Protein AF-A0A421K9C6-F1 (afdb_monomer)

Mean predicted aligned error: 11.48 Å

Solvent-accessible surface area (backbone atoms only — not comparable to full-atom values): 10310 Å² total; per-residue (Å²): 116,68,44,80,76,50,74,50,66,80,53,99,54,27,38,41,38,34,26,34,38,79,77,34,55,48,28,35,37,40,41,36,38,39,44,34,32,74,85,45,18,59,64,49,40,56,54,52,51,55,44,39,74,73,54,40,33,38,39,38,38,35,27,63,52,36,82,48,70,34,74,49,20,52,52,28,54,55,49,51,44,52,60,24,49,79,65,80,26,48,56,34,44,15,29,64,42,66,75,58,47,53,51,34,46,75,72,64,43,59,77,71,57,46,77,40,75,40,68,68,58,47,50,49,58,43,56,75,68,64,53,56,58,67,99,83,66,90,68,94,80,66,66,48,72,45,59,39,89,86,72,62,48,80,45,79,32,89,62,64,43,79,43,65,41,92,82,84,61,50,50,34,38,29,44,94,88,66,54,79,41,77,58,134

Nearest PDB structures (foldseek):
  1til-assembly1_B  TM=9.230E-01  e=2.621E-08  Geobacillus stearothermophilus
  1th8-assembly1_B  TM=9.213E-01  e=6.688E-08  Geobacillus stearothermophilus
  6m36-assembly1_H  TM=9.348E-01  e=7.578E-08  Bacillus subtilis subsp. subtilis str. 168
  1sbo-assembly1_A  TM=8.826E-01  e=2.191E-07  Thermotoga maritima
  4xs5-assembly4_D  TM=8.655E-01  e=4.675E-06  Dyadobacter fermentans DSM 18053

Secondary structure (DSSP, 8-state):
-EEEEEEEEEETTEEEEEEEETTSTTEEEEEEEEEE-TTTHHHHHHHHHHHHHTT--EEEEEEEEEEEE-HHHHHHHHHHHHHHHTTT-EEEEES--HHHHHHHHHTTGGGTSEEES-HHHHHHHHHHTT----TT---TTS-EEEE-TTT--EEEESSSEEEE-TTT--EEEE-TT--EEE--

pLDDT: mean 83.16, std 14.2, range [39.44, 97.81]

Structure (mmCIF, N/CA/C/O backbone):
data_AF-A0A421K9C6-F1
#
_entry.id   AF-A0A421K9C6-F1
#
loop_
_atom_site.group_PDB
_atom_site.id
_atom_site.type_symbol
_atom_site.label_atom_id
_atom_site.label_alt_id
_atom_site.label_comp_id
_atom_site.label_asym_id
_atom_site.label_entity_id
_atom_site.label_seq_id
_atom_site.pdbx_PDB_ins_code
_atom_site.Cartn_x
_atom_site.Cartn_y
_atom_site.Cartn_z
_atom_site.occupancy
_atom_site.B_iso_or_equiv
_atom_site.auth_seq_id
_atom_site.auth_comp_id
_atom_site.auth_asym_id
_atom_site.auth_atom_id
_atom_site.pdbx_PDB_model_num
ATOM 1 N N . ASP A 1 1 ? -1.601 -7.446 18.080 1.00 75.56 1 ASP A N 1
ATOM 2 C CA . ASP A 1 1 ? -2.238 -8.743 17.771 1.00 75.56 1 ASP A CA 1
ATOM 3 C C . ASP A 1 1 ? -2.624 -8.812 16.305 1.00 75.56 1 ASP A C 1
ATOM 5 O O . ASP A 1 1 ? -3.569 -8.145 15.897 1.00 75.56 1 ASP A O 1
ATOM 9 N N . THR A 1 2 ? -1.859 -9.562 15.511 1.00 88.19 2 THR A N 1
ATOM 10 C CA . THR A 1 2 ? -2.130 -9.799 14.085 1.00 88.19 2 THR A CA 1
ATOM 11 C C . THR A 1 2 ? -2.221 -11.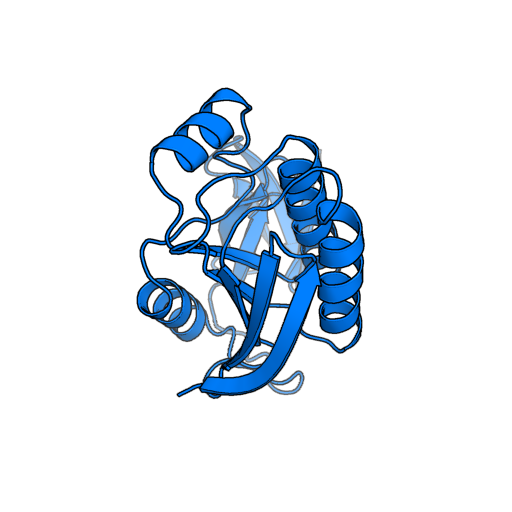301 13.817 1.00 88.19 2 THR A C 1
ATOM 13 O O . THR A 1 2 ? -1.633 -12.101 14.551 1.00 88.19 2 THR A O 1
ATOM 16 N N . VAL A 1 3 ? -2.964 -11.697 12.784 1.00 92.06 3 VAL A N 1
ATOM 17 C CA . VAL A 1 3 ? -3.105 -13.093 12.345 1.00 92.06 3 VAL A CA 1
ATOM 18 C C . VAL A 1 3 ? -2.527 -13.226 10.946 1.00 92.06 3 VAL A C 1
ATOM 20 O O . VAL A 1 3 ? -2.961 -12.550 10.021 1.00 92.06 3 VAL A O 1
ATOM 23 N N . LEU A 1 4 ? -1.539 -14.105 10.779 1.00 93.56 4 LEU A N 1
ATOM 24 C CA . LEU A 1 4 ? -0.969 -14.410 9.467 1.00 93.56 4 LEU A CA 1
ATOM 25 C C . LEU A 1 4 ? -2.036 -15.059 8.574 1.00 93.56 4 LEU A C 1
ATOM 27 O O . LEU A 1 4 ? -2.542 -16.126 8.917 1.00 93.56 4 LEU A O 1
ATOM 31 N N . LEU A 1 5 ? -2.319 -14.453 7.420 1.00 91.38 5 LEU A N 1
ATOM 32 C CA . LEU A 1 5 ? -3.206 -15.035 6.410 1.00 91.38 5 LEU A CA 1
ATOM 33 C C . LEU A 1 5 ? -2.410 -15.872 5.415 1.00 91.38 5 LEU A C 1
ATOM 35 O O . LEU A 1 5 ? -2.681 -17.053 5.212 1.00 91.38 5 LEU A O 1
ATOM 39 N N . GLU A 1 6 ? -1.397 -15.262 4.804 1.00 93.00 6 GLU A N 1
ATOM 40 C CA . GLU A 1 6 ? -0.558 -15.934 3.821 1.00 93.00 6 GLU A CA 1
ATOM 41 C C . GLU A 1 6 ? 0.819 -15.289 3.682 1.00 93.00 6 GLU A C 1
ATOM 43 O O . GLU A 1 6 ? 1.029 -14.114 3.985 1.00 93.00 6 GLU A O 1
ATOM 48 N N . ASN A 1 7 ? 1.759 -16.080 3.174 1.00 94.31 7 ASN A N 1
ATOM 49 C CA . ASN A 1 7 ? 3.081 -15.640 2.758 1.00 94.31 7 ASN A CA 1
ATOM 50 C C . ASN A 1 7 ? 3.351 -16.201 1.362 1.00 94.31 7 ASN A C 1
ATOM 52 O O . ASN A 1 7 ? 3.243 -17.411 1.153 1.00 94.31 7 ASN A O 1
ATOM 56 N N . TYR A 1 8 ? 3.686 -15.332 0.416 1.00 92.94 8 TYR A N 1
ATOM 57 C CA . TYR A 1 8 ? 3.905 -15.713 -0.970 1.00 92.94 8 TYR A CA 1
ATOM 58 C C . TYR A 1 8 ? 5.049 -14.918 -1.593 1.00 92.94 8 TYR A C 1
ATOM 60 O O . TYR A 1 8 ? 5.362 -13.792 -1.207 1.00 92.94 8 TYR A O 1
ATOM 68 N N . LYS A 1 9 ? 5.680 -15.525 -2.596 1.00 94.00 9 LYS A N 1
ATOM 69 C CA . LYS A 1 9 ? 6.629 -14.846 -3.476 1.00 94.00 9 LYS A CA 1
ATOM 70 C C . LYS A 1 9 ? 5.919 -14.480 -4.765 1.00 94.00 9 LYS A C 1
ATOM 72 O O . LYS A 1 9 ? 5.204 -15.314 -5.314 1.00 94.00 9 LYS A O 1
ATOM 77 N N . ILE A 1 10 ? 6.123 -13.255 -5.233 1.00 91.50 10 ILE A N 1
ATOM 78 C CA . ILE A 1 10 ? 5.659 -12.849 -6.563 1.00 91.50 10 ILE A CA 1
ATOM 79 C C . ILE A 1 10 ? 6.690 -13.276 -7.607 1.00 91.50 10 ILE A C 1
ATOM 81 O O . ILE A 1 10 ? 6.341 -13.850 -8.633 1.00 91.50 10 ILE A O 1
ATOM 85 N N . ASN A 1 11 ? 7.964 -13.039 -7.308 1.00 91.56 11 ASN A N 1
ATOM 86 C CA . ASN A 1 11 ? 9.114 -13.466 -8.093 1.00 91.56 11 ASN A CA 1
ATOM 87 C C . ASN A 1 11 ? 10.342 -13.597 -7.166 1.00 91.56 11 ASN A C 1
ATOM 89 O O . ASN A 1 11 ? 10.214 -13.584 -5.938 1.00 91.56 11 ASN A O 1
ATOM 93 N N . ASP A 1 12 ? 11.538 -13.714 -7.743 1.00 90.56 12 ASP A N 1
ATOM 94 C CA . ASP A 1 12 ? 12.784 -13.812 -6.975 1.00 90.56 12 ASP A CA 1
ATOM 95 C C . ASP A 1 12 ? 13.155 -12.515 -6.235 1.00 90.56 12 ASP A C 1
ATOM 97 O O . ASP A 1 12 ? 13.924 -12.560 -5.273 1.00 90.56 12 ASP A O 1
ATOM 101 N N . THR A 1 13 ? 12.606 -11.367 -6.652 1.00 92.69 13 THR A N 1
ATOM 102 C CA . THR A 1 13 ? 12.928 -10.041 -6.103 1.00 92.69 13 THR A CA 1
ATOM 103 C C . THR A 1 13 ? 11.917 -9.540 -5.074 1.00 92.69 13 THR A C 1
ATOM 105 O O . THR A 1 13 ? 12.223 -8.570 -4.381 1.00 92.69 13 THR A O 1
ATOM 108 N N . MET A 1 14 ? 10.755 -10.190 -4.923 1.00 95.88 14 MET A N 1
ATOM 109 C CA . MET A 1 14 ? 9.679 -9.740 -4.037 1.00 95.88 14 MET A CA 1
ATOM 110 C C . MET A 1 14 ? 8.954 -10.888 -3.333 1.00 95.88 14 MET A C 1
ATOM 112 O O . MET A 1 14 ? 8.368 -11.778 -3.961 1.00 95.88 14 MET A O 1
ATOM 116 N N . SER A 1 15 ? 8.901 -10.797 -2.006 1.00 96.50 15 SER A N 1
ATOM 117 C CA . SER A 1 15 ? 8.012 -11.602 -1.167 1.00 96.50 15 SER A CA 1
ATOM 118 C C . SER A 1 15 ? 7.079 -10.720 -0.356 1.00 96.50 15 SER A C 1
ATOM 120 O O . SER A 1 15 ? 7.478 -9.649 0.104 1.00 96.50 15 SER A O 1
ATOM 122 N N . VAL A 1 16 ? 5.857 -11.201 -0.148 1.00 97.38 16 VAL A N 1
ATOM 123 C CA . VAL A 1 16 ? 4.834 -10.508 0.625 1.00 97.38 16 VAL A CA 1
ATOM 124 C C . VAL A 1 16 ? 4.268 -11.447 1.675 1.00 97.38 16 VAL A C 1
ATOM 126 O O . VAL A 1 16 ? 3.855 -12.571 1.384 1.00 97.38 16 VAL A O 1
ATOM 129 N N . ARG A 1 17 ? 4.217 -10.952 2.906 1.00 97.38 17 ARG A N 1
ATOM 130 C CA . ARG A 1 17 ? 3.530 -11.586 4.024 1.00 97.38 17 ARG A CA 1
ATOM 131 C C . ARG A 1 17 ? 2.328 -10.734 4.402 1.00 97.38 17 ARG A C 1
ATOM 133 O O . ARG A 1 17 ? 2.467 -9.532 4.598 1.00 97.38 17 ARG A O 1
ATOM 140 N N . THR A 1 18 ? 1.161 -11.352 4.507 1.00 97.12 18 THR A N 1
ATOM 141 C CA . THR A 1 18 ? -0.100 -10.657 4.781 1.00 97.12 18 THR A CA 1
ATOM 142 C C . THR A 1 18 ? -0.652 -11.052 6.140 1.00 97.12 18 THR A C 1
ATOM 144 O O . THR A 1 18 ? -0.680 -12.232 6.495 1.00 97.12 18 THR A O 1
ATOM 147 N N . GLU A 1 19 ? -1.063 -10.061 6.919 1.00 96.50 19 GLU A N 1
ATOM 148 C CA . GLU A 1 19 ? -1.549 -10.252 8.280 1.00 96.50 19 GLU A CA 1
ATOM 149 C C . GLU A 1 19 ? -2.823 -9.444 8.500 1.00 96.50 19 GLU A C 1
ATOM 151 O O . GLU A 1 19 ? -2.859 -8.253 8.209 1.00 96.50 19 GLU A O 1
ATOM 156 N N . GLU A 1 20 ? -3.859 -10.068 9.039 1.00 94.44 20 GLU A N 1
ATOM 157 C CA . GLU A 1 20 ? -5.071 -9.378 9.472 1.00 94.44 20 GLU A CA 1
ATOM 158 C C . GLU A 1 20 ? -4.868 -8.774 10.866 1.00 94.44 20 GLU A C 1
ATOM 160 O O . GLU A 1 20 ? -4.189 -9.365 11.713 1.00 94.44 20 GLU A O 1
ATOM 165 N N . ILE A 1 21 ? -5.423 -7.586 11.114 1.00 91.12 21 ILE A N 1
ATOM 166 C CA . ILE A 1 21 ? -5.276 -6.882 12.394 1.00 91.12 21 ILE A CA 1
ATOM 167 C C . ILE A 1 21 ? -6.516 -7.149 13.239 1.00 91.12 21 ILE A C 1
ATOM 169 O O . ILE A 1 21 ? -7.596 -6.657 12.937 1.00 91.12 21 ILE A O 1
ATOM 173 N N . ASN A 1 22 ? -6.362 -7.863 14.354 1.00 85.00 22 ASN A N 1
ATOM 174 C CA . ASN A 1 22 ? -7.508 -8.270 15.179 1.00 85.00 22 ASN A CA 1
ATOM 175 C C . ASN A 1 22 ? -8.289 -7.092 15.784 1.00 85.00 22 ASN A C 1
ATOM 177 O O . ASN A 1 22 ? -9.436 -7.247 16.181 1.00 85.00 22 ASN A O 1
ATOM 181 N N . GLN A 1 23 ? -7.645 -5.932 15.919 1.00 79.06 23 GLN A N 1
ATOM 182 C CA . GLN A 1 23 ? -8.202 -4.759 16.595 1.00 79.06 23 GLN A CA 1
ATOM 183 C C . GLN A 1 23 ? -8.933 -3.809 15.633 1.00 79.06 23 GLN A C 1
ATOM 185 O O . GLN A 1 23 ? -9.578 -2.870 16.091 1.00 79.06 23 GLN A O 1
ATOM 190 N N . ILE A 1 24 ? -8.822 -4.022 14.316 1.00 80.56 24 ILE A N 1
ATOM 191 C CA . ILE A 1 24 ? -9.391 -3.135 13.297 1.00 80.56 24 ILE A CA 1
ATOM 192 C C . ILE A 1 24 ? -10.104 -3.989 12.251 1.00 80.56 24 ILE A C 1
ATOM 194 O O . ILE A 1 24 ? -9.477 -4.795 11.563 1.00 80.56 24 ILE A O 1
ATOM 198 N N . ALA A 1 25 ? -11.410 -3.792 12.100 1.00 80.44 25 ALA A N 1
ATOM 199 C CA . ALA A 1 25 ? -12.200 -4.524 11.121 1.00 80.44 25 ALA A CA 1
ATOM 200 C C . ALA A 1 25 ? -11.699 -4.256 9.694 1.00 80.44 25 ALA A C 1
ATOM 202 O O . ALA A 1 25 ? -11.259 -3.151 9.366 1.00 80.44 25 ALA A O 1
ATOM 203 N N . ARG A 1 26 ? -11.792 -5.275 8.827 1.00 86.50 26 ARG A N 1
ATOM 204 C CA . ARG A 1 26 ? -11.535 -5.143 7.380 1.00 86.50 26 ARG A CA 1
ATOM 205 C C . ARG A 1 26 ? -10.152 -4.555 7.062 1.00 86.50 26 ARG A C 1
ATOM 207 O O . ARG A 1 26 ? -9.987 -3.820 6.082 1.00 86.50 26 ARG A O 1
ATOM 214 N N . SER A 1 27 ? -9.163 -4.887 7.890 1.00 91.38 27 SER A N 1
ATOM 215 C CA . SER A 1 27 ? -7.811 -4.346 7.807 1.00 91.38 27 SER A CA 1
ATOM 216 C C . SER A 1 27 ? -6.762 -5.409 7.500 1.00 91.38 27 SER A C 1
ATOM 218 O O . SER A 1 27 ? -6.881 -6.566 7.902 1.00 91.38 27 SER A O 1
ATOM 220 N N . LEU A 1 28 ? -5.726 -5.013 6.764 1.00 95.81 28 LEU A N 1
ATOM 221 C CA . LEU A 1 28 ? -4.669 -5.915 6.331 1.00 95.81 28 LEU A CA 1
ATOM 222 C C . LEU A 1 28 ? -3.313 -5.211 6.349 1.00 95.81 28 LEU A C 1
ATOM 224 O O . LEU A 1 28 ? -3.146 -4.132 5.784 1.00 95.81 28 LEU A O 1
ATOM 228 N N . ILE A 1 29 ? -2.324 -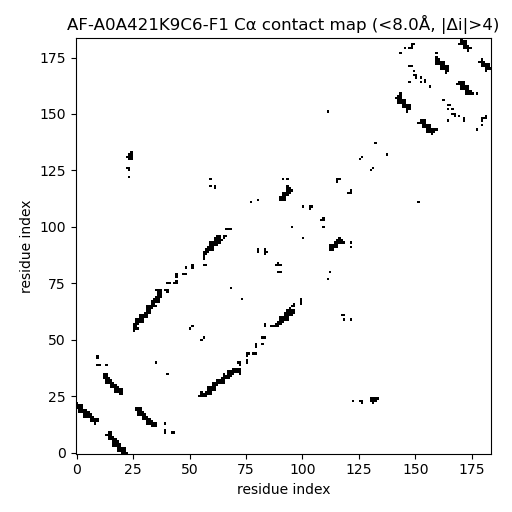5.860 6.949 1.00 97.19 29 ILE A N 1
ATOM 229 C CA . ILE A 1 29 ? -0.917 -5.488 6.847 1.00 97.19 29 ILE A CA 1
ATOM 230 C C . ILE A 1 29 ? -0.291 -6.319 5.733 1.00 97.19 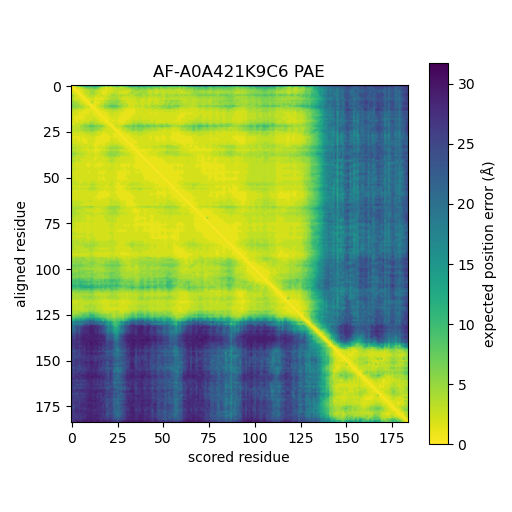29 ILE A C 1
ATOM 232 O O . ILE A 1 29 ? -0.329 -7.547 5.775 1.00 97.19 29 ILE A O 1
ATOM 236 N N . LEU A 1 30 ? 0.333 -5.661 4.762 1.00 97.81 30 LEU A N 1
ATOM 237 C CA . LEU A 1 30 ? 1.183 -6.282 3.755 1.00 97.81 30 LEU A CA 1
ATOM 238 C C . LEU A 1 30 ? 2.638 -5.943 4.069 1.00 97.81 30 LEU A C 1
ATOM 240 O O . LEU A 1 30 ? 3.083 -4.823 3.833 1.00 97.81 30 LEU A O 1
ATOM 244 N N . ARG A 1 31 ? 3.386 -6.913 4.595 1.00 97.56 31 ARG A N 1
ATOM 245 C CA . ARG A 1 31 ? 4.831 -6.798 4.810 1.00 97.56 31 ARG A CA 1
ATOM 246 C C . ARG A 1 31 ? 5.561 -7.193 3.545 1.00 97.56 31 ARG A C 1
ATOM 248 O O . ARG A 1 31 ? 5.479 -8.348 3.120 1.00 97.56 31 ARG A O 1
ATOM 255 N N . ILE A 1 32 ? 6.248 -6.231 2.946 1.00 97.12 32 ILE A N 1
ATOM 256 C CA . ILE A 1 32 ? 6.894 -6.383 1.649 1.00 97.12 32 ILE A CA 1
ATOM 257 C C . ILE A 1 32 ? 8.405 -6.415 1.857 1.00 97.12 32 ILE A C 1
ATOM 259 O O . ILE A 1 32 ? 8.978 -5.519 2.474 1.00 97.12 32 ILE A O 1
ATOM 263 N N . SER A 1 33 ? 9.059 -7.428 1.296 1.00 96.25 33 SER A N 1
ATOM 264 C CA . SER A 1 33 ? 10.518 -7.545 1.322 1.00 96.25 33 SER A CA 1
ATOM 265 C C . SER A 1 33 ? 11.075 -7.631 -0.094 1.00 96.25 33 SER A C 1
ATOM 267 O O . SER A 1 33 ? 10.561 -8.389 -0.921 1.00 96.25 33 SER A O 1
ATOM 269 N N . GLY A 1 34 ? 12.153 -6.884 -0.349 1.00 95.06 34 GLY A N 1
ATOM 270 C CA . GLY A 1 34 ? 12.851 -6.866 -1.632 1.00 95.06 34 GLY A CA 1
ATOM 271 C C . GLY A 1 34 ? 12.566 -5.608 -2.453 1.00 95.06 34 GLY A C 1
ATOM 272 O O . GLY A 1 34 ? 12.803 -4.493 -1.984 1.00 95.06 34 GLY A O 1
ATOM 273 N N . GLN A 1 35 ? 12.125 -5.784 -3.698 1.00 94.69 35 GLN A N 1
ATOM 274 C CA . GLN A 1 35 ? 11.985 -4.716 -4.693 1.00 94.69 35 GLN A CA 1
ATOM 275 C C . GLN A 1 35 ? 10.599 -4.725 -5.324 1.00 94.69 35 GLN A C 1
ATOM 277 O O . GLN A 1 35 ? 10.078 -5.793 -5.622 1.00 94.69 35 GLN A O 1
ATOM 282 N N . ILE A 1 36 ? 10.039 -3.545 -5.594 1.00 95.06 36 ILE A N 1
ATOM 283 C CA . ILE A 1 36 ? 8.829 -3.404 -6.416 1.00 95.06 36 ILE A CA 1
ATOM 284 C C . ILE A 1 36 ? 9.248 -2.866 -7.790 1.00 95.06 36 ILE A C 1
ATOM 286 O O . ILE A 1 36 ? 9.410 -1.659 -7.995 1.00 95.06 36 ILE A O 1
ATOM 290 N N . ASP A 1 37 ? 9.490 -3.765 -8.733 1.00 94.75 37 ASP A N 1
ATOM 291 C CA . ASP A 1 37 ? 10.048 -3.488 -10.054 1.00 94.75 37 ASP A CA 1
ATOM 292 C C . ASP A 1 37 ? 8.989 -3.604 -11.168 1.00 94.75 37 ASP A C 1
ATOM 294 O O . ASP A 1 37 ? 7.789 -3.677 -10.910 1.00 94.75 37 ASP A O 1
ATOM 298 N N . PHE A 1 38 ? 9.424 -3.516 -12.424 1.00 94.81 38 PHE A N 1
ATOM 299 C CA . PHE A 1 38 ? 8.532 -3.611 -13.580 1.00 94.81 38 PHE A CA 1
ATOM 300 C C . PHE A 1 38 ? 7.863 -4.990 -13.696 1.00 94.81 38 PHE A C 1
ATOM 302 O O . PHE A 1 38 ? 6.697 -5.068 -14.083 1.00 94.81 38 PHE A O 1
ATOM 309 N N . ASP A 1 39 ? 8.576 -6.057 -13.331 1.00 95.75 39 ASP A N 1
ATOM 310 C CA . ASP A 1 39 ? 8.140 -7.436 -13.542 1.00 95.75 39 ASP A CA 1
ATOM 311 C C . ASP A 1 39 ? 7.122 -7.877 -12.483 1.00 95.75 39 ASP A C 1
ATOM 313 O O . ASP A 1 39 ? 6.216 -8.661 -12.775 1.00 95.75 39 ASP A O 1
ATOM 317 N N . ASN A 1 40 ? 7.238 -7.363 -11.253 1.00 96.94 40 ASN A N 1
ATOM 318 C CA . ASN A 1 40 ? 6.353 -7.736 -10.146 1.00 96.94 40 ASN A CA 1
ATOM 319 C C . ASN A 1 40 ? 5.232 -6.730 -9.830 1.00 96.94 40 ASN A C 1
ATOM 321 O O . ASN A 1 40 ? 4.289 -7.104 -9.130 1.00 96.94 40 ASN A O 1
ATOM 325 N N . ALA A 1 41 ? 5.264 -5.508 -10.374 1.00 96.94 41 ALA A N 1
ATOM 326 C CA . ALA A 1 41 ? 4.266 -4.476 -10.078 1.00 96.94 41 ALA A CA 1
ATOM 327 C C . ALA A 1 41 ? 2.821 -4.898 -10.405 1.00 96.94 41 ALA A C 1
ATOM 329 O O . ALA A 1 41 ? 1.922 -4.699 -9.587 1.00 96.94 41 ALA A O 1
ATOM 330 N N . TRP A 1 42 ? 2.587 -5.495 -11.579 1.00 96.06 42 TRP A N 1
ATOM 331 C CA . TRP A 1 42 ? 1.246 -5.932 -11.993 1.00 96.06 42 TRP A CA 1
ATOM 332 C C . TRP A 1 42 ? 0.741 -7.143 -11.196 1.00 96.06 42 TRP A C 1
ATOM 334 O O . TRP A 1 42 ? -0.350 -7.049 -10.634 1.00 96.06 42 TRP A O 1
ATOM 344 N N . PRO A 1 43 ? 1.519 -8.235 -11.040 1.00 97.06 43 PRO A N 1
ATOM 345 C CA . PRO A 1 43 ? 1.122 -9.332 -10.158 1.00 97.06 43 PRO A CA 1
ATOM 346 C C . PRO A 1 43 ? 0.868 -8.891 -8.709 1.00 97.06 43 PRO A C 1
ATOM 348 O O . PRO A 1 43 ? -0.037 -9.410 -8.054 1.00 97.06 43 PRO A O 1
ATOM 351 N N . PHE A 1 44 ? 1.647 -7.926 -8.202 1.00 97.75 44 PHE A N 1
ATOM 352 C CA . PHE A 1 44 ? 1.420 -7.340 -6.884 1.00 97.75 44 PHE A CA 1
ATOM 353 C C . PHE A 1 44 ? 0.068 -6.628 -6.814 1.00 97.75 44 PHE A C 1
ATOM 355 O O . PHE A 1 44 ? -0.729 -6.933 -5.927 1.00 97.75 44 PHE A O 1
ATOM 362 N N . LEU A 1 45 ? -0.212 -5.732 -7.767 1.00 97.56 45 LEU A N 1
ATOM 363 C CA . LEU A 1 45 ? -1.483 -5.014 -7.862 1.00 97.56 45 LEU A CA 1
ATOM 364 C C . LEU A 1 45 ? -2.678 -5.975 -7.909 1.00 97.56 45 LEU A C 1
ATOM 366 O O . LEU A 1 45 ? -3.612 -5.820 -7.125 1.00 97.56 45 LEU A O 1
ATOM 370 N N . ASP A 1 46 ? -2.634 -6.990 -8.775 1.00 97.38 46 ASP A N 1
ATOM 371 C CA . ASP A 1 46 ? -3.709 -7.980 -8.904 1.00 97.38 46 ASP A CA 1
ATOM 372 C C . ASP A 1 46 ? -3.953 -8.720 -7.587 1.00 97.38 46 ASP A C 1
ATOM 374 O O . ASP A 1 46 ? -5.099 -8.932 -7.172 1.00 97.38 46 ASP A O 1
ATOM 378 N N . ARG A 1 47 ? -2.873 -9.075 -6.880 1.00 96.94 47 ARG A N 1
ATOM 379 C CA . ARG A 1 47 ? -2.990 -9.751 -5.590 1.00 96.94 47 ARG A CA 1
ATOM 380 C C . ARG A 1 47 ? -3.617 -8.848 -4.536 1.00 96.94 47 ARG A C 1
ATOM 382 O O . ARG A 1 47 ? -4.530 -9.295 -3.843 1.00 96.94 47 ARG A O 1
ATOM 389 N N . VAL A 1 48 ? -3.193 -7.589 -4.447 1.00 97.31 48 VAL A N 1
ATOM 390 C CA . VAL A 1 48 ? -3.781 -6.613 -3.518 1.00 97.31 48 VAL A CA 1
ATOM 391 C C . VAL A 1 48 ? -5.256 -6.365 -3.841 1.00 97.31 48 VAL A C 1
ATOM 393 O O . VAL A 1 48 ? -6.094 -6.439 -2.943 1.00 97.31 48 VAL A O 1
ATOM 396 N N . ASN A 1 49 ? -5.609 -6.196 -5.115 1.00 97.06 49 ASN A N 1
ATOM 397 C CA . ASN A 1 49 ? -7.000 -6.035 -5.544 1.00 97.06 49 ASN A CA 1
ATOM 398 C C . ASN A 1 49 ? -7.878 -7.232 -5.159 1.00 97.06 49 ASN A C 1
ATOM 400 O O . ASN A 1 49 ? -9.044 -7.053 -4.815 1.00 97.06 49 ASN A O 1
ATOM 404 N N . SER A 1 50 ? -7.328 -8.451 -5.143 1.00 96.81 50 SER A N 1
ATOM 405 C CA . SER A 1 50 ? -8.064 -9.629 -4.668 1.00 96.81 50 SER A CA 1
ATOM 406 C C . SER A 1 50 ? -8.410 -9.563 -3.173 1.00 96.81 50 SER A C 1
ATOM 408 O O . SER A 1 50 ? -9.462 -10.060 -2.775 1.00 96.81 50 SER A O 1
ATOM 410 N N . PHE A 1 51 ? -7.573 -8.931 -2.343 1.00 96.44 51 PHE A N 1
ATOM 411 C CA . PHE A 1 51 ? -7.894 -8.674 -0.936 1.00 96.44 51 PHE A CA 1
ATOM 412 C C . PHE A 1 51 ? -8.924 -7.559 -0.796 1.00 96.44 51 PHE A C 1
ATOM 414 O O . PHE A 1 51 ? -9.887 -7.709 -0.046 1.00 96.44 51 PHE A O 1
ATOM 421 N N . ILE A 1 52 ? -8.784 -6.487 -1.575 1.00 94.12 52 ILE A N 1
ATOM 422 C CA . ILE A 1 52 ? -9.763 -5.396 -1.577 1.00 94.12 52 ILE A CA 1
ATOM 423 C C . ILE A 1 52 ? -11.152 -5.916 -1.973 1.00 94.12 52 ILE A C 1
ATOM 425 O O . ILE A 1 52 ? -12.148 -5.609 -1.318 1.00 94.12 52 ILE A O 1
ATOM 429 N N . ALA A 1 53 ? -11.223 -6.790 -2.979 1.00 92.75 53 ALA A N 1
ATOM 430 C CA . ALA A 1 53 ? -12.460 -7.442 -3.399 1.00 92.75 53 ALA A CA 1
ATOM 431 C C . ALA A 1 53 ? -13.077 -8.348 -2.316 1.00 92.75 53 ALA A C 1
ATOM 433 O O . ALA A 1 53 ? -14.294 -8.519 -2.295 1.00 92.75 53 ALA A O 1
ATOM 434 N N . LYS A 1 54 ? -12.267 -8.898 -1.400 1.00 93.19 54 LYS A N 1
ATOM 435 C CA . LYS A 1 54 ? -12.734 -9.655 -0.221 1.00 93.19 54 LYS A CA 1
ATOM 436 C C . LYS A 1 54 ? -13.217 -8.759 0.924 1.00 93.19 54 LYS A C 1
ATOM 438 O O . LYS A 1 54 ? -13.693 -9.276 1.926 1.00 93.19 54 LYS A O 1
ATOM 443 N N . GLY A 1 55 ? -13.109 -7.439 0.781 1.00 89.06 55 GLY A N 1
ATOM 444 C CA . GLY A 1 55 ? -13.627 -6.468 1.739 1.00 89.06 55 GLY A CA 1
ATOM 445 C C . GLY A 1 55 ? -12.567 -5.777 2.589 1.00 89.06 55 GLY A C 1
ATOM 446 O O . GLY A 1 55 ? -12.950 -4.897 3.358 1.00 89.06 55 GLY A O 1
ATOM 447 N N . TYR A 1 56 ? -11.276 -6.102 2.439 1.00 93.25 56 TYR A N 1
ATOM 448 C CA . TYR A 1 56 ? -10.195 -5.394 3.130 1.00 93.25 56 TYR A CA 1
ATOM 449 C C . TYR A 1 56 ? -10.026 -3.990 2.542 1.00 93.25 56 TYR A C 1
ATOM 451 O O . TYR A 1 56 ? -9.540 -3.826 1.426 1.00 93.25 56 TYR A O 1
ATOM 459 N N . ILE A 1 57 ? -10.447 -2.974 3.291 1.00 88.25 57 ILE A N 1
ATOM 460 C CA . ILE A 1 57 ? -10.469 -1.575 2.841 1.00 88.25 57 ILE A CA 1
ATOM 461 C C . ILE A 1 57 ? -9.521 -0.678 3.643 1.00 88.25 57 ILE A C 1
ATOM 463 O O . ILE A 1 57 ? -9.364 0.491 3.309 1.00 88.25 57 ILE A O 1
ATOM 467 N N . MET A 1 58 ? -8.859 -1.207 4.674 1.00 90.88 58 MET A N 1
ATOM 468 C CA . MET A 1 58 ? -7.780 -0.521 5.385 1.00 90.88 58 MET A CA 1
ATOM 469 C C . MET A 1 58 ? -6.481 -1.300 5.181 1.00 90.88 58 MET A C 1
ATOM 471 O O . MET A 1 58 ? -6.324 -2.393 5.721 1.00 90.88 58 MET A O 1
ATOM 475 N N . LEU A 1 59 ? -5.563 -0.765 4.374 1.00 95.06 59 LEU A N 1
ATOM 476 C CA . LEU A 1 59 ? -4.297 -1.434 4.073 1.00 95.06 59 LEU A CA 1
ATOM 477 C C . LEU A 1 59 ? -3.111 -0.698 4.701 1.00 95.06 59 LEU A C 1
ATOM 479 O O . LEU A 1 59 ? -2.917 0.496 4.479 1.00 95.06 59 LEU A O 1
ATOM 483 N N . ILE A 1 60 ? -2.272 -1.432 5.426 1.00 95.88 60 ILE A N 1
ATOM 484 C CA . ILE A 1 60 ? -0.962 -0.967 5.888 1.00 95.88 60 ILE A CA 1
ATOM 485 C C . ILE A 1 60 ? 0.099 -1.696 5.070 1.00 95.88 60 ILE A C 1
ATOM 487 O O . ILE A 1 60 ? 0.252 -2.908 5.189 1.00 95.88 60 ILE A O 1
ATOM 491 N N . LEU A 1 61 ? 0.846 -0.977 4.240 1.00 97.06 61 LEU A N 1
ATOM 492 C CA . LEU A 1 61 ? 1.965 -1.534 3.485 1.00 97.06 61 LEU A CA 1
ATOM 493 C C . LEU A 1 61 ? 3.249 -1.235 4.251 1.00 97.06 61 LEU A C 1
ATOM 495 O O . LEU A 1 61 ? 3.704 -0.093 4.305 1.00 97.06 61 LEU A O 1
ATOM 499 N N . ASP A 1 62 ? 3.824 -2.268 4.852 1.00 97.19 62 ASP A N 1
ATOM 500 C CA . ASP A 1 62 ? 5.108 -2.189 5.534 1.00 97.19 62 ASP A CA 1
ATOM 501 C C . ASP A 1 62 ? 6.238 -2.372 4.516 1.00 97.19 62 ASP A C 1
ATOM 503 O O . ASP A 1 62 ? 6.492 -3.469 4.009 1.00 97.19 62 ASP A O 1
ATOM 507 N N . CYS A 1 63 ? 6.891 -1.251 4.215 1.00 95.81 63 CYS A N 1
ATOM 508 C CA . CYS A 1 63 ? 7.964 -1.104 3.244 1.00 95.81 63 CYS A CA 1
ATOM 509 C C . CYS A 1 63 ? 9.356 -1.070 3.899 1.00 95.81 63 CYS A C 1
ATOM 511 O O . CYS A 1 63 ? 10.324 -0.699 3.233 1.00 95.81 63 CYS A O 1
ATOM 513 N N . THR A 1 64 ? 9.489 -1.449 5.177 1.00 95.19 64 THR A N 1
ATOM 514 C CA . THR A 1 64 ? 10.771 -1.419 5.915 1.00 95.19 64 THR A CA 1
ATOM 515 C C . THR A 1 64 ? 11.883 -2.194 5.188 1.00 95.19 64 THR A C 1
ATOM 517 O O . THR A 1 64 ? 13.031 -1.736 5.076 1.00 95.19 64 THR A O 1
ATOM 520 N N . ASP A 1 65 ? 11.518 -3.341 4.611 1.00 94.94 65 ASP A N 1
ATOM 521 C CA . ASP A 1 65 ? 12.413 -4.221 3.853 1.00 94.94 65 ASP A CA 1
ATOM 522 C C . ASP A 1 65 ? 12.369 -3.984 2.334 1.00 94.94 65 ASP A C 1
ATOM 524 O O . ASP A 1 65 ? 12.953 -4.754 1.564 1.00 94.94 65 ASP A O 1
ATOM 528 N N . VAL A 1 66 ? 11.727 -2.899 1.887 1.00 94.25 66 VAL A N 1
ATOM 529 C CA . VAL A 1 66 ? 11.729 -2.469 0.486 1.00 94.25 66 VAL A CA 1
ATOM 530 C C . VAL A 1 66 ? 12.910 -1.536 0.247 1.00 94.25 66 VAL A C 1
ATOM 532 O O . VAL A 1 66 ? 13.037 -0.471 0.855 1.00 94.25 66 VAL A O 1
ATOM 535 N N . ASN A 1 67 ? 13.808 -1.923 -0.656 1.00 89.94 67 ASN A N 1
ATOM 536 C CA . ASN A 1 67 ? 15.009 -1.141 -0.967 1.00 89.94 67 ASN A CA 1
ATOM 537 C C . ASN A 1 67 ? 14.934 -0.396 -2.310 1.00 89.94 67 ASN A C 1
ATOM 539 O O . ASN A 1 67 ? 15.768 0.479 -2.555 1.00 89.94 67 ASN A O 1
ATOM 543 N N . TYR A 1 68 ? 13.943 -0.706 -3.149 1.00 90.94 68 TYR A N 1
ATOM 544 C CA . TYR A 1 68 ? 13.746 -0.085 -4.454 1.00 90.94 68 TYR A CA 1
ATOM 545 C C . TYR A 1 68 ? 12.283 -0.178 -4.905 1.00 90.94 68 TYR A C 1
ATOM 547 O O . TYR A 1 68 ? 11.642 -1.218 -4.743 1.00 90.94 68 TYR A O 1
ATOM 555 N N . ILE A 1 69 ? 11.780 0.906 -5.503 1.00 93.31 69 ILE A N 1
ATOM 556 C CA . ILE A 1 69 ? 10.477 0.963 -6.172 1.00 93.31 69 ILE A CA 1
ATOM 557 C C . ILE A 1 69 ? 10.680 1.636 -7.535 1.00 93.31 69 ILE A C 1
ATOM 559 O O . ILE A 1 69 ? 11.206 2.746 -7.618 1.00 93.31 69 ILE A O 1
ATOM 563 N N . SER A 1 70 ? 10.276 0.954 -8.603 1.00 92.69 70 SER A N 1
ATOM 564 C CA . SER A 1 70 ? 10.288 1.468 -9.977 1.00 92.69 70 SER A CA 1
ATOM 565 C C . SER A 1 70 ? 9.086 2.380 -10.262 1.00 92.69 70 SER A C 1
ATOM 567 O O . SER A 1 70 ? 8.119 2.419 -9.502 1.00 92.69 70 SER A O 1
ATOM 569 N N . SER A 1 71 ? 9.076 3.064 -11.409 1.00 89.38 71 SER A N 1
ATOM 570 C CA . SER A 1 71 ? 7.911 3.847 -11.859 1.00 89.38 71 SER A CA 1
ATOM 571 C C . SER A 1 71 ? 6.635 3.006 -12.000 1.00 89.38 71 SER A C 1
ATOM 573 O O . SER A 1 71 ? 5.545 3.490 -11.702 1.00 89.38 71 SER A O 1
ATOM 575 N N . SER A 1 72 ? 6.766 1.738 -12.406 1.0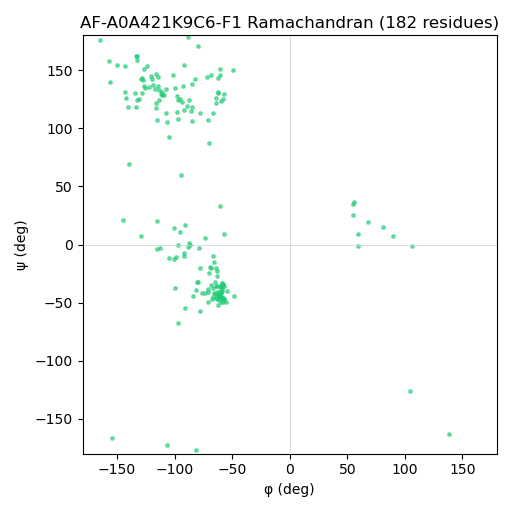0 93.88 72 SER A N 1
ATOM 576 C CA . SER A 1 72 ? 5.635 0.805 -12.495 1.00 93.88 72 SER A CA 1
ATOM 577 C C . SER A 1 72 ? 5.135 0.401 -11.111 1.00 93.88 72 SER A C 1
ATOM 579 O O . SER A 1 72 ? 3.929 0.354 -10.892 1.00 93.88 72 SER A O 1
ATOM 581 N N . GLY A 1 73 ? 6.048 0.216 -10.152 1.00 93.75 73 GLY A N 1
ATOM 582 C CA . GLY A 1 73 ? 5.699 -0.013 -8.751 1.00 93.75 73 GLY A CA 1
ATOM 583 C C . GLY A 1 73 ? 4.932 1.161 -8.139 1.00 93.75 73 GLY A C 1
ATOM 584 O O . GLY A 1 73 ? 3.905 0.958 -7.499 1.00 93.75 73 GLY A O 1
ATOM 585 N N . ILE A 1 74 ? 5.361 2.399 -8.406 1.00 91.75 74 ILE A N 1
ATOM 586 C CA . ILE A 1 74 ? 4.625 3.601 -7.980 1.00 91.75 74 ILE A CA 1
ATOM 587 C C . ILE A 1 74 ? 3.230 3.630 -8.622 1.00 91.75 74 ILE A C 1
ATOM 589 O O . ILE A 1 74 ? 2.240 3.862 -7.933 1.00 91.75 74 ILE A O 1
ATOM 593 N N . GLY A 1 75 ? 3.130 3.338 -9.924 1.00 91.56 75 GLY A N 1
ATOM 594 C CA . GLY A 1 75 ? 1.845 3.243 -10.623 1.00 91.56 75 GLY A CA 1
ATOM 595 C C . GLY A 1 75 ? 0.902 2.191 -10.025 1.00 91.56 75 GLY A C 1
ATOM 596 O O . GLY A 1 75 ? -0.298 2.450 -9.900 1.00 91.56 75 GLY A O 1
ATOM 597 N N . ALA A 1 76 ? 1.435 1.044 -9.594 1.00 95.44 76 ALA A N 1
ATOM 598 C CA . ALA A 1 76 ? 0.672 0.025 -8.879 1.00 95.44 76 ALA A CA 1
ATOM 599 C C . ALA A 1 76 ? 0.149 0.549 -7.532 1.00 95.44 76 ALA A C 1
ATOM 601 O O . ALA A 1 76 ? -1.045 0.431 -7.269 1.00 95.44 76 ALA A O 1
ATOM 602 N N . LEU A 1 77 ? 0.987 1.209 -6.723 1.00 94.50 77 LEU A N 1
ATOM 603 C CA . LEU A 1 77 ? 0.564 1.796 -5.440 1.00 94.50 77 LEU A CA 1
ATOM 604 C C . LEU A 1 77 ? -0.528 2.859 -5.613 1.00 94.50 77 LEU A C 1
ATOM 606 O O . LEU A 1 77 ? -1.519 2.847 -4.888 1.00 94.50 77 LEU A O 1
ATOM 610 N N . VAL A 1 78 ? -0.393 3.735 -6.612 1.00 91.38 78 VAL A N 1
ATOM 611 C CA . VAL A 1 78 ? -1.423 4.739 -6.939 1.00 91.38 78 VAL A CA 1
ATOM 612 C C . VAL A 1 78 ? -2.733 4.071 -7.370 1.00 91.38 78 VAL A C 1
ATOM 614 O O . VAL A 1 78 ? -3.816 4.573 -7.080 1.00 91.38 78 VAL A O 1
ATOM 617 N N . SER A 1 79 ? -2.658 2.942 -8.074 1.00 93.38 79 SER A N 1
ATOM 618 C CA . SER A 1 79 ? -3.849 2.204 -8.509 1.00 93.38 79 SER A CA 1
ATOM 619 C C . SER A 1 79 ? -4.555 1.522 -7.335 1.00 93.38 79 SER A C 1
ATOM 621 O O . SER A 1 79 ? -5.777 1.604 -7.247 1.00 93.38 79 SER A O 1
ATOM 623 N N . ILE A 1 80 ? -3.793 0.933 -6.404 1.00 95.62 80 ILE A N 1
ATOM 624 C CA . ILE A 1 80 ? -4.311 0.371 -5.145 1.00 95.62 80 ILE A CA 1
ATOM 625 C C . ILE A 1 80 ? -5.034 1.453 -4.342 1.00 95.62 80 ILE A C 1
ATOM 627 O O . ILE A 1 80 ? -6.169 1.257 -3.917 1.00 95.62 80 ILE A O 1
ATOM 631 N N . GLU A 1 81 ? -4.403 2.614 -4.164 1.00 89.25 81 GLU A N 1
ATOM 632 C CA . GLU A 1 81 ? -5.001 3.732 -3.436 1.00 89.25 81 GLU A CA 1
ATOM 633 C C . GLU A 1 81 ? -6.319 4.188 -4.064 1.00 89.25 81 GLU A C 1
ATOM 635 O O . GLU A 1 81 ? -7.309 4.366 -3.359 1.00 89.25 81 GLU A O 1
ATOM 640 N N . LYS A 1 82 ? -6.368 4.333 -5.393 1.00 87.12 82 LYS A N 1
ATOM 641 C CA . LYS A 1 82 ? -7.602 4.703 -6.098 1.00 87.12 82 LYS A CA 1
ATOM 642 C C . LYS A 1 82 ? -8.716 3.676 -5.909 1.00 87.12 82 LYS A C 1
ATOM 644 O O . LYS A 1 82 ? -9.865 4.072 -5.721 1.00 87.12 82 LYS A O 1
ATOM 649 N N . GLU A 1 83 ? -8.386 2.388 -5.955 1.00 88.88 83 GLU A N 1
ATOM 650 C CA . GLU A 1 83 ? -9.356 1.309 -5.746 1.00 88.88 83 GLU A CA 1
ATOM 651 C C . GLU A 1 83 ? -9.864 1.264 -4.299 1.00 88.88 83 GLU A C 1
ATOM 653 O O . GLU A 1 83 ? -11.036 0.997 -4.056 1.00 88.88 83 GLU A O 1
ATOM 658 N N . LEU A 1 84 ? -9.014 1.580 -3.323 1.00 85.62 84 LEU A N 1
ATOM 659 C CA . LEU A 1 84 ? -9.448 1.735 -1.938 1.00 85.62 84 LEU A CA 1
ATOM 660 C C . LEU A 1 84 ? -10.352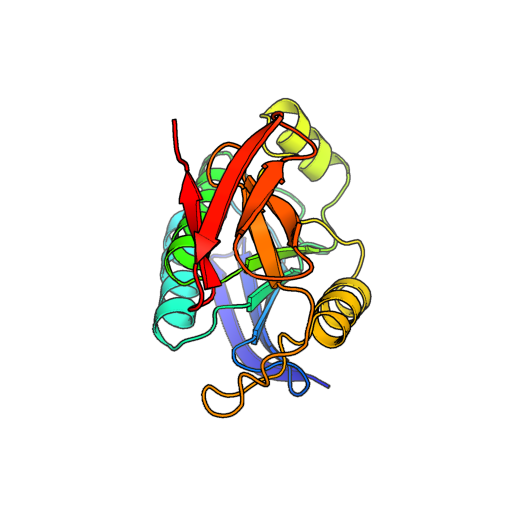 2.954 -1.770 1.00 85.62 84 LEU A C 1
ATOM 662 O O . LEU A 1 84 ? -11.420 2.839 -1.176 1.00 85.62 84 LEU A O 1
ATOM 666 N N . LEU A 1 85 ? -9.967 4.106 -2.324 1.00 80.06 85 LEU A N 1
ATOM 667 C CA . LEU A 1 85 ? -10.747 5.341 -2.231 1.00 80.06 85 LEU A CA 1
ATOM 668 C C . LEU A 1 85 ? -12.146 5.195 -2.842 1.00 80.06 85 LEU A C 1
ATOM 670 O O . LEU A 1 85 ? -13.096 5.749 -2.294 1.00 80.06 85 LEU A O 1
ATOM 674 N N . SER A 1 86 ? -12.299 4.428 -3.928 1.00 82.75 86 SER A N 1
ATOM 675 C CA . SER A 1 86 ? -13.611 4.149 -4.537 1.00 82.75 86 SER A CA 1
ATOM 676 C C . SER A 1 86 ? -14.540 3.321 -3.635 1.00 82.75 86 SER A C 1
ATOM 678 O O . SER A 1 86 ? -15.746 3.273 -3.871 1.00 82.75 86 SER A O 1
ATOM 680 N N . ARG A 1 87 ? -13.988 2.696 -2.587 1.00 80.94 87 ARG A N 1
ATOM 681 C CA . ARG A 1 87 ? -14.680 1.852 -1.601 1.00 80.94 87 ARG A CA 1
ATOM 682 C C . ARG A 1 87 ? -14.661 2.452 -0.193 1.00 80.94 87 ARG A C 1
ATOM 684 O O . ARG A 1 87 ? -14.799 1.716 0.781 1.00 80.94 87 ARG A O 1
ATOM 691 N N . ASN A 1 88 ? -14.433 3.762 -0.079 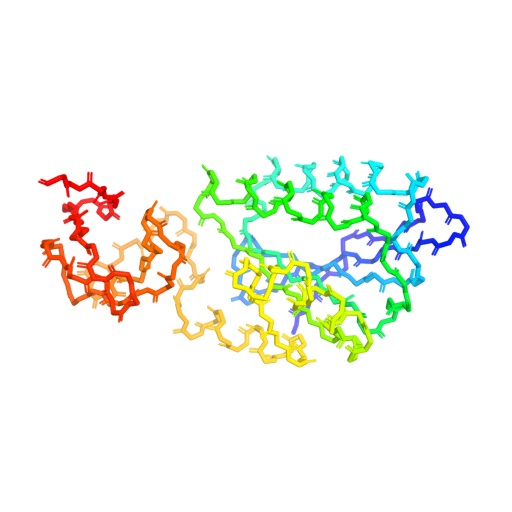1.00 78.31 88 ASN A N 1
ATOM 692 C CA . ASN A 1 88 ? -14.252 4.482 1.189 1.00 78.31 88 ASN A CA 1
ATOM 693 C C . ASN A 1 88 ? -13.135 3.897 2.080 1.00 78.31 88 ASN A C 1
ATOM 695 O O . ASN A 1 88 ? -13.134 4.059 3.300 1.00 78.31 88 ASN A O 1
ATOM 699 N N . GLY A 1 89 ? -12.171 3.220 1.460 1.00 81.62 89 GLY A N 1
ATOM 700 C CA . GLY A 1 89 ? -10.990 2.661 2.088 1.00 81.62 89 GLY A CA 1
ATOM 701 C C . GLY A 1 89 ? -9.817 3.633 2.148 1.00 81.62 89 GLY A C 1
ATOM 702 O O . GLY A 1 89 ? -9.870 4.773 1.682 1.00 81.62 89 GLY A O 1
ATOM 703 N N . THR A 1 90 ? -8.724 3.166 2.738 1.00 86.00 90 THR A N 1
ATOM 704 C CA . THR A 1 90 ? -7.506 3.949 2.934 1.00 86.00 90 THR A CA 1
ATOM 705 C C . THR A 1 90 ? -6.271 3.061 2.929 1.00 86.00 90 THR A C 1
ATOM 707 O O . THR A 1 90 ? -6.334 1.876 3.266 1.00 86.00 90 THR A O 1
ATOM 710 N N . MET A 1 91 ? -5.136 3.655 2.567 1.00 90.38 91 MET A N 1
ATOM 711 C CA . MET A 1 91 ? -3.835 2.998 2.552 1.00 90.38 91 MET A CA 1
ATOM 712 C C . MET A 1 91 ? -2.813 3.829 3.315 1.00 90.38 91 MET A C 1
ATOM 714 O O . MET A 1 91 ? -2.819 5.054 3.206 1.00 90.38 91 MET A O 1
ATOM 718 N N . VAL A 1 92 ? -1.912 3.164 4.033 1.00 91.44 92 VAL A N 1
ATOM 719 C CA . VAL A 1 92 ? -0.734 3.791 4.643 1.00 91.44 92 VAL A CA 1
ATOM 720 C C . VAL A 1 92 ? 0.526 3.066 4.232 1.00 91.44 92 VAL A C 1
ATOM 722 O O . VAL A 1 92 ? 0.577 1.837 4.256 1.00 91.44 92 VAL A O 1
ATOM 725 N N . LEU A 1 93 ? 1.552 3.840 3.896 1.00 93.62 93 LEU A N 1
ATOM 726 C CA . LEU A 1 93 ? 2.898 3.343 3.668 1.00 93.62 93 LEU A CA 1
ATOM 727 C C . LEU A 1 93 ? 3.726 3.525 4.944 1.00 93.62 93 LEU A C 1
ATOM 729 O O . LEU A 1 93 ? 3.848 4.629 5.477 1.00 93.62 93 LEU A O 1
ATOM 733 N N . VAL A 1 94 ? 4.306 2.435 5.429 1.00 95.00 94 VAL A N 1
ATOM 734 C CA . VAL A 1 94 ? 5.108 2.394 6.654 1.00 95.00 94 VAL A CA 1
ATOM 735 C C . VAL A 1 94 ? 6.558 2.072 6.323 1.00 95.00 94 VAL A C 1
ATOM 737 O O . VAL A 1 94 ? 6.829 1.285 5.420 1.00 95.00 94 VAL A O 1
ATOM 740 N N . GLY A 1 95 ? 7.506 2.658 7.056 1.00 92.38 95 GLY A N 1
ATOM 741 C CA . GLY A 1 95 ? 8.907 2.224 7.006 1.00 92.38 95 GLY A CA 1
ATOM 742 C C . GLY A 1 95 ? 9.614 2.514 5.678 1.00 92.38 95 GLY A C 1
ATOM 743 O O . GLY A 1 95 ? 10.647 1.919 5.373 1.00 92.38 95 GLY A O 1
ATOM 744 N N . LEU A 1 96 ? 9.079 3.434 4.871 1.00 89.50 96 LEU A N 1
ATOM 745 C CA . LEU A 1 96 ? 9.719 3.863 3.632 1.00 89.50 96 LEU A CA 1
ATOM 746 C C . LEU A 1 96 ? 11.103 4.447 3.916 1.00 89.50 96 LEU A C 1
ATOM 748 O O . LEU A 1 96 ? 11.264 5.419 4.655 1.00 89.50 96 LEU A O 1
ATOM 752 N N . ARG A 1 97 ? 12.124 3.879 3.274 1.00 88.19 97 ARG A N 1
ATOM 753 C CA . ARG A 1 97 ? 13.483 4.421 3.346 1.00 88.19 97 ARG A CA 1
ATOM 754 C C . ARG A 1 97 ? 13.520 5.822 2.747 1.00 88.19 97 ARG A C 1
ATOM 756 O O . ARG A 1 97 ? 12.932 6.052 1.692 1.00 88.19 97 ARG A O 1
ATOM 763 N N . GLN A 1 98 ? 14.326 6.706 3.340 1.00 86.69 98 GLN A N 1
ATOM 764 C CA . GLN A 1 98 ? 14.443 8.107 2.918 1.00 86.69 98 GLN A CA 1
ATOM 765 C C . GLN A 1 98 ? 14.643 8.267 1.404 1.00 86.69 98 GLN A C 1
ATOM 767 O O . GLN A 1 98 ? 13.943 9.043 0.779 1.00 86.69 98 GLN A O 1
ATOM 772 N N . LYS A 1 99 ? 15.515 7.459 0.784 1.00 85.62 99 LYS A N 1
ATOM 773 C CA . LYS A 1 99 ? 15.757 7.515 -0.671 1.00 85.62 99 LYS A CA 1
ATOM 774 C C . LYS A 1 99 ? 14.507 7.256 -1.518 1.00 85.62 99 LYS A C 1
ATOM 776 O O . LYS A 1 99 ? 14.370 7.832 -2.590 1.00 85.62 99 LYS A O 1
ATOM 781 N N . VAL A 1 100 ? 13.637 6.351 -1.070 1.00 84.44 100 VAL A N 1
ATOM 782 C CA . VAL A 1 100 ? 12.384 6.039 -1.767 1.00 84.44 100 VAL A CA 1
ATOM 783 C C . VAL A 1 100 ? 11.372 7.152 -1.507 1.00 84.44 100 VAL A C 1
ATOM 785 O O . VAL A 1 100 ? 10.724 7.607 -2.440 1.00 84.44 100 VAL A O 1
ATOM 788 N N . PHE A 1 101 ? 11.297 7.653 -0.273 1.00 85.00 101 PHE A N 1
ATOM 789 C CA . PHE A 1 101 ? 10.457 8.802 0.062 1.00 85.00 101 PHE A CA 1
ATOM 790 C C . PHE A 1 101 ? 10.833 10.060 -0.743 1.00 85.00 101 PHE A C 1
ATOM 792 O O . PHE A 1 101 ? 9.958 10.697 -1.318 1.00 85.00 101 PHE A O 1
ATOM 799 N N . ASP A 1 102 ? 12.124 10.375 -0.866 1.00 85.44 102 ASP A N 1
ATOM 800 C CA . ASP A 1 102 ? 12.623 11.513 -1.650 1.00 85.44 102 ASP A CA 1
ATOM 801 C C . ASP A 1 102 ? 12.24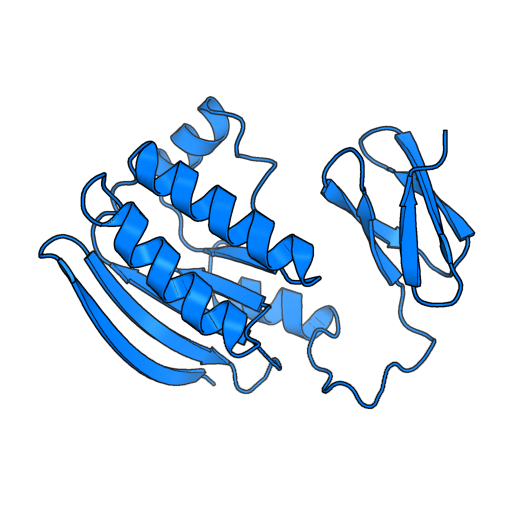1 11.388 -3.131 1.00 85.44 102 ASP A C 1
ATOM 803 O O . ASP A 1 102 ? 11.919 12.381 -3.780 1.00 85.44 102 ASP A O 1
ATOM 807 N N . LEU A 1 103 ? 12.240 10.162 -3.670 1.00 84.44 103 LEU A N 1
ATOM 808 C CA . LEU A 1 103 ? 11.769 9.896 -5.027 1.00 84.44 103 LEU A CA 1
ATOM 809 C C . LEU A 1 103 ? 10.263 10.164 -5.155 1.00 84.44 103 LEU A C 1
ATOM 811 O O . LEU A 1 103 ? 9.834 10.747 -6.147 1.00 84.44 103 LEU A O 1
ATOM 815 N N . PHE A 1 104 ? 9.463 9.769 -4.162 1.00 82.50 104 PHE A N 1
ATOM 816 C CA . PHE A 1 104 ? 8.026 10.051 -4.148 1.00 82.50 104 PHE A CA 1
ATOM 817 C C . PHE A 1 104 ? 7.767 11.559 -4.057 1.00 82.50 104 PHE A C 1
ATOM 819 O O . PHE A 1 104 ? 6.926 12.066 -4.795 1.00 82.50 104 PHE A O 1
ATOM 826 N N . ASP A 1 105 ? 8.513 12.283 -3.220 1.00 83.25 105 ASP A N 1
ATOM 827 C CA . ASP A 1 105 ? 8.402 13.740 -3.084 1.00 83.25 105 ASP A CA 1
ATOM 828 C C . ASP A 1 105 ? 8.788 14.460 -4.384 1.00 83.25 105 ASP A C 1
ATOM 830 O O . ASP A 1 105 ? 8.029 15.281 -4.897 1.00 83.25 105 ASP A O 1
ATOM 834 N N . LEU A 1 106 ? 9.907 14.062 -5.001 1.00 85.56 106 LEU A N 1
ATOM 835 C CA . LEU A 1 106 ? 10.361 14.599 -6.286 1.00 85.56 106 LEU A CA 1
ATOM 836 C C . LEU A 1 106 ? 9.328 14.409 -7.407 1.00 85.56 106 LEU A C 1
ATOM 838 O O . LEU A 1 106 ? 9.193 15.264 -8.281 1.00 85.56 106 LEU A O 1
ATOM 842 N N . LEU A 1 107 ? 8.610 13.287 -7.392 1.00 83.56 107 LEU A N 1
ATOM 843 C CA . LEU A 1 107 ? 7.580 12.958 -8.376 1.00 83.56 107 LEU A CA 1
ATOM 844 C C . LEU A 1 107 ? 6.192 13.526 -8.018 1.00 83.56 107 LEU A C 1
ATOM 846 O O . LEU A 1 107 ? 5.249 13.336 -8.785 1.00 83.56 107 LEU A O 1
ATOM 850 N N . GLY A 1 108 ? 6.055 14.229 -6.887 1.00 81.31 108 GLY A N 1
ATOM 851 C CA . GLY A 1 108 ? 4.801 14.845 -6.443 1.00 81.31 108 GLY A CA 1
ATOM 852 C C . GLY A 1 108 ? 3.815 13.890 -5.757 1.00 81.31 108 GLY A C 1
ATOM 853 O O . GLY A 1 108 ? 2.652 14.238 -5.583 1.00 81.31 108 GLY A O 1
ATOM 854 N N . PHE A 1 109 ? 4.257 12.701 -5.340 1.00 78.81 109 PHE A N 1
ATOM 855 C CA . PHE A 1 109 ? 3.438 11.697 -4.643 1.00 78.81 109 PHE A CA 1
ATOM 856 C C . PHE A 1 109 ? 3.406 11.868 -3.119 1.00 78.81 109 PHE A C 1
ATOM 858 O O . PHE A 1 109 ? 2.756 11.091 -2.415 1.00 78.81 109 PHE A O 1
ATOM 865 N N . ARG A 1 110 ? 4.080 12.890 -2.585 1.00 75.88 110 ARG A N 1
ATOM 866 C CA . ARG A 1 110 ? 4.095 13.183 -1.147 1.00 75.88 110 ARG A CA 1
ATOM 867 C C . ARG A 1 110 ? 2.705 13.430 -0.561 1.00 75.88 110 ARG A C 1
ATOM 869 O O . ARG A 1 110 ? 2.473 13.065 0.581 1.00 75.88 110 ARG A O 1
ATOM 876 N N . ASP A 1 111 ? 1.800 14.033 -1.325 1.00 75.75 111 ASP A N 1
ATOM 877 C CA . ASP A 1 111 ? 0.434 14.320 -0.869 1.00 75.75 111 ASP A CA 1
ATOM 878 C C . ASP A 1 111 ? -0.593 13.266 -1.316 1.00 75.75 111 ASP A C 1
ATOM 880 O O . ASP A 1 111 ? -1.775 13.409 -1.004 1.00 75.75 111 ASP A O 1
ATOM 884 N N . HIS A 1 112 ? -0.173 12.230 -2.054 1.00 75.25 112 HIS A N 1
ATOM 885 C CA . HIS A 1 112 ? -1.066 11.134 -2.436 1.00 75.25 112 HIS A CA 1
ATOM 886 C C . HIS A 1 112 ? -1.270 10.177 -1.262 1.00 75.25 112 HIS A C 1
ATOM 888 O O . HIS A 1 112 ? -2.393 10.047 -0.787 1.00 75.25 112 HIS A O 1
ATOM 894 N N . PHE A 1 113 ? -0.180 9.616 -0.734 1.00 81.44 113 PHE A N 1
ATOM 895 C CA . PHE A 1 113 ? -0.246 8.589 0.302 1.00 81.44 113 PHE A CA 1
ATOM 896 C C . PHE A 1 113 ? -0.200 9.160 1.722 1.00 81.44 113 PHE A C 1
ATOM 898 O O . PHE A 1 113 ? 0.387 10.211 1.980 1.00 81.44 113 PHE A O 1
ATOM 905 N N . ASP A 1 114 ? -0.758 8.408 2.668 1.00 84.38 114 ASP A N 1
ATOM 906 C CA . ASP A 1 114 ? -0.471 8.590 4.087 1.00 84.38 114 ASP A CA 1
ATOM 907 C C . ASP A 1 114 ? 0.802 7.807 4.458 1.00 84.38 114 ASP A C 1
ATOM 909 O O . ASP A 1 114 ? 0.999 6.669 4.020 1.00 84.38 114 ASP A O 1
ATOM 913 N N . TYR A 1 115 ? 1.668 8.415 5.271 1.00 86.88 115 TYR A N 1
ATOM 914 C CA . TYR A 1 115 ? 2.962 7.852 5.665 1.00 86.88 115 TYR A CA 1
ATOM 915 C C . TYR A 1 115 ? 3.093 7.805 7.188 1.00 86.88 115 TYR A C 1
ATOM 917 O O . TYR A 1 115 ? 2.839 8.807 7.859 1.00 86.88 115 TYR A O 1
ATOM 925 N N . ASN A 1 116 ? 3.569 6.682 7.721 1.00 89.62 116 ASN A N 1
ATOM 926 C CA . ASN A 1 116 ? 3.914 6.522 9.136 1.00 89.62 116 ASN A CA 1
ATOM 927 C C . ASN A 1 116 ? 5.281 5.842 9.285 1.00 89.62 116 ASN A C 1
ATOM 929 O O . ASN A 1 116 ? 5.790 5.218 8.351 1.00 89.62 116 ASN A O 1
ATOM 933 N N . ASN A 1 117 ? 5.896 5.951 10.465 1.00 88.38 117 ASN A N 1
ATOM 934 C CA . ASN A 1 117 ? 7.218 5.359 10.677 1.00 88.38 117 ASN A CA 1
ATOM 935 C C . ASN A 1 117 ? 7.131 3.866 10.986 1.00 88.38 117 ASN A C 1
ATOM 937 O O . ASN A 1 117 ? 7.964 3.102 10.501 1.00 88.38 117 ASN A O 1
ATOM 941 N N . THR A 1 118 ? 6.131 3.449 11.768 1.00 92.19 118 THR A N 1
ATOM 942 C CA . THR A 1 118 ? 5.955 2.048 12.169 1.00 92.19 118 THR A CA 1
ATOM 943 C C . THR A 1 118 ? 4.519 1.564 11.989 1.00 92.19 118 THR A C 1
ATOM 945 O O . THR A 1 118 ? 3.578 2.351 11.854 1.00 92.19 118 THR A O 1
ATOM 948 N N . VAL A 1 119 ? 4.354 0.239 11.973 1.00 92.44 119 VAL A N 1
ATOM 949 C CA . VAL A 1 119 ? 3.038 -0.399 11.841 1.00 92.44 119 VAL A CA 1
ATOM 950 C C . VAL A 1 119 ? 2.200 -0.103 13.080 1.00 92.44 119 VAL A C 1
ATOM 952 O O . VAL A 1 119 ? 1.009 0.154 12.966 1.00 92.44 119 VAL A O 1
ATOM 955 N N . GLU A 1 120 ? 2.823 -0.080 14.255 1.00 90.62 120 GLU A N 1
ATOM 956 C CA . GLU A 1 120 ? 2.172 0.219 15.531 1.00 90.62 120 GLU A CA 1
ATOM 957 C C . GLU A 1 120 ? 1.619 1.646 15.555 1.00 90.62 120 GLU A C 1
ATOM 959 O O . GLU A 1 120 ? 0.500 1.858 16.015 1.00 90.62 120 GLU A O 1
ATOM 964 N N . GLU A 1 121 ? 2.372 2.612 15.019 1.00 88.00 121 GLU A N 1
ATOM 965 C CA . GLU A 1 121 ? 1.920 3.997 14.874 1.00 88.00 121 GLU A CA 1
ATOM 966 C C . GLU A 1 121 ? 0.690 4.074 13.959 1.00 88.00 121 GLU A C 1
ATOM 968 O O . GLU A 1 121 ? -0.321 4.672 14.328 1.00 88.00 121 GLU A O 1
ATOM 973 N N . ALA A 1 122 ? 0.744 3.411 12.798 1.00 87.50 122 ALA A N 1
ATOM 974 C CA . ALA A 1 122 ? -0.382 3.357 11.872 1.00 87.50 122 ALA A CA 1
ATOM 975 C C . ALA A 1 122 ? -1.617 2.716 12.531 1.00 87.50 122 ALA A C 1
ATOM 977 O O . ALA A 1 122 ? -2.695 3.307 12.520 1.00 87.50 122 ALA A O 1
ATOM 978 N N . VAL A 1 123 ? -1.462 1.553 13.173 1.00 87.44 123 VAL A N 1
ATOM 979 C CA . VAL A 1 123 ? -2.545 0.870 13.899 1.00 87.44 123 VAL A CA 1
ATOM 980 C C . VAL A 1 123 ? -3.144 1.773 14.976 1.00 87.44 123 VAL A C 1
ATOM 982 O O . VAL A 1 123 ? -4.362 1.912 15.027 1.00 87.44 123 VAL A O 1
ATOM 985 N N . GLY A 1 124 ? -2.316 2.441 15.786 1.00 81.12 124 GLY A N 1
ATOM 986 C CA . GLY A 1 124 ? -2.782 3.363 16.824 1.00 81.12 124 GLY A CA 1
ATOM 987 C C . GLY A 1 124 ? -3.649 4.489 16.261 1.00 81.12 124 GLY A C 1
ATOM 988 O O . GLY A 1 124 ? -4.762 4.712 16.739 1.00 81.12 124 GLY A O 1
ATOM 989 N N . VAL A 1 125 ? -3.199 5.130 15.176 1.00 78.44 125 VAL A N 1
ATOM 990 C CA . VAL A 1 125 ? -3.962 6.187 14.496 1.00 78.44 125 VAL A CA 1
ATOM 991 C C . VAL A 1 125 ? -5.320 5.675 14.005 1.00 78.44 125 VAL A C 1
ATOM 993 O O . VAL A 1 125 ? -6.312 6.398 14.096 1.00 78.44 125 VAL A O 1
ATOM 996 N N . TYR A 1 126 ? -5.407 4.452 13.480 1.00 73.56 126 TYR A N 1
ATOM 997 C CA . TYR A 1 126 ? -6.672 3.919 12.959 1.00 73.56 126 TYR A CA 1
ATOM 998 C C . TYR A 1 126 ? -7.614 3.382 14.039 1.00 73.56 126 TYR A C 1
ATOM 1000 O O . TYR A 1 126 ? -8.826 3.557 13.900 1.00 73.56 126 TYR A O 1
ATOM 1008 N N . CYS A 1 127 ? -7.087 2.835 15.136 1.00 67.94 127 CYS A N 1
ATOM 1009 C CA . CYS A 1 127 ? -7.880 2.485 16.314 1.00 67.94 127 CYS A CA 1
ATOM 1010 C C . CYS A 1 127 ? -8.533 3.728 16.945 1.00 67.94 127 CYS A C 1
ATOM 1012 O O . CYS A 1 127 ? -9.715 3.707 17.273 1.00 67.94 127 CYS A O 1
ATOM 1014 N N . GLU A 1 128 ? -7.800 4.842 17.065 1.00 60.38 128 GLU A N 1
ATOM 1015 C CA . GLU A 1 128 ? -8.323 6.087 17.655 1.00 60.38 128 GLU A CA 1
ATOM 1016 C C . GLU A 1 128 ? -9.365 6.800 16.779 1.00 60.38 128 GLU A C 1
ATOM 1018 O O . GLU A 1 128 ? -10.191 7.561 17.282 1.00 60.38 128 GLU A O 1
ATOM 1023 N N . ASN A 1 129 ? -9.344 6.575 15.462 1.00 59.00 129 ASN A N 1
ATOM 1024 C CA . ASN A 1 129 ? -10.274 7.203 14.520 1.00 59.00 129 ASN A CA 1
ATOM 1025 C C . ASN A 1 129 ? -11.559 6.377 14.276 1.00 59.00 129 ASN A C 1
ATOM 1027 O O . ASN A 1 129 ? -12.262 6.659 13.309 1.00 59.00 129 ASN A O 1
ATOM 1031 N N . ASN A 1 130 ? -11.886 5.396 15.132 1.00 52.28 130 ASN A N 1
ATOM 1032 C CA . ASN A 1 130 ? -13.084 4.545 15.028 1.00 52.28 130 ASN A CA 1
ATOM 1033 C C . ASN A 1 130 ? -13.230 3.801 13.681 1.00 52.28 130 ASN A C 1
ATOM 1035 O O . ASN A 1 130 ? -14.344 3.578 13.217 1.00 52.28 130 ASN A O 1
ATOM 103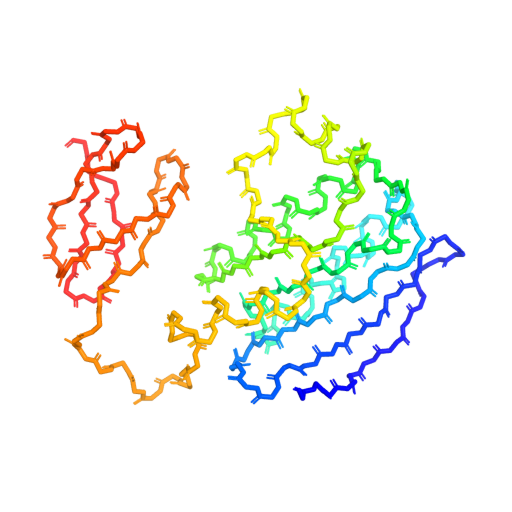9 N N . TYR A 1 131 ? -12.130 3.342 13.069 1.00 51.81 131 TYR A N 1
ATOM 1040 C CA . TYR A 1 131 ? -12.204 2.369 11.957 1.00 51.81 131 TYR A CA 1
ATOM 1041 C C . TYR A 1 131 ? -12.566 0.948 12.437 1.00 51.81 131 TYR A C 1
ATOM 1043 O O . TYR A 1 131 ? -12.561 -0.009 11.667 1.00 51.81 131 TYR A O 1
ATOM 1051 N N . CYS A 1 132 ? -12.867 0.806 13.726 1.00 42.81 132 CYS A N 1
ATOM 1052 C CA . CYS A 1 132 ? -13.241 -0.427 14.395 1.00 42.81 132 CYS A CA 1
ATOM 1053 C C . CYS A 1 132 ? -14.764 -0.574 14.443 1.00 42.81 132 CYS A C 1
ATOM 1055 O O . CYS A 1 132 ? -15.306 -0.614 15.539 1.00 42.81 132 CYS A O 1
ATOM 1057 N N . LEU A 1 133 ? -15.473 -0.605 13.315 1.00 42.44 133 LEU A N 1
ATOM 1058 C CA . LEU A 1 133 ? -16.902 -0.920 13.350 1.00 42.44 133 LEU A CA 1
ATOM 1059 C C . LEU A 1 133 ? -17.285 -1.804 12.165 1.00 42.44 133 LEU A C 1
ATOM 1061 O O . LEU A 1 133 ? -17.138 -1.424 11.003 1.00 42.44 133 LEU A O 1
ATOM 1065 N N . ASP A 1 134 ? -17.758 -2.999 12.514 1.00 39.44 134 ASP A N 1
ATOM 1066 C CA . ASP A 1 134 ? -18.677 -3.786 11.704 1.00 39.44 134 ASP A CA 1
ATOM 1067 C C . ASP A 1 134 ? -19.855 -2.899 11.259 1.00 39.44 134 ASP A C 1
ATOM 1069 O O . ASP A 1 134 ? -20.232 -1.961 11.966 1.00 39.44 134 ASP A O 1
ATOM 1073 N N . ASP A 1 135 ? -20.433 -3.203 10.093 1.00 41.19 135 ASP A N 1
ATOM 1074 C CA . ASP A 1 135 ? -21.489 -2.441 9.393 1.00 41.19 135 ASP A CA 1
ATOM 1075 C C . ASP A 1 135 ? -22.797 -2.199 10.201 1.00 41.19 135 ASP A C 1
ATOM 1077 O O . ASP A 1 135 ? -23.765 -1.681 9.650 1.00 41.19 135 ASP A O 1
ATOM 1081 N N . ASP A 1 136 ? -22.850 -2.502 11.503 1.00 42.06 136 ASP A N 1
ATOM 1082 C CA . ASP A 1 136 ? -24.072 -2.461 12.318 1.00 42.06 136 ASP A CA 1
ATOM 1083 C C . ASP A 1 136 ? -24.136 -1.376 13.414 1.00 42.06 136 ASP A C 1
ATOM 1085 O O . ASP A 1 136 ? -25.194 -1.211 14.019 1.00 42.06 136 ASP A O 1
ATOM 1089 N N . GLU A 1 137 ? -23.106 -0.554 13.657 1.00 42.22 137 GLU A N 1
ATOM 1090 C CA . GLU A 1 137 ? -23.233 0.568 14.616 1.00 42.22 137 GLU A CA 1
ATOM 1091 C C . GLU A 1 137 ? -22.553 1.874 14.170 1.00 42.22 137 GLU A C 1
ATOM 1093 O O . GLU A 1 137 ? -21.628 2.377 14.806 1.00 42.22 137 GLU A O 1
ATOM 1098 N N . ILE A 1 138 ? -23.086 2.536 13.137 1.00 44.03 138 ILE A N 1
ATOM 1099 C CA . ILE A 1 138 ? -22.857 3.982 12.956 1.00 44.03 138 ILE A CA 1
ATOM 1100 C C . ILE A 1 138 ? -23.625 4.729 14.057 1.00 44.03 138 ILE A C 1
ATOM 1102 O O . ILE A 1 138 ? -24.777 5.141 13.898 1.00 44.03 138 ILE A O 1
ATOM 1106 N N . ASN A 1 139 ? -22.982 4.911 15.209 1.00 40.00 139 ASN A N 1
ATOM 1107 C CA . ASN A 1 139 ? -23.498 5.766 16.268 1.00 40.00 139 ASN A CA 1
ATOM 1108 C C . ASN A 1 139 ? -23.239 7.244 15.903 1.00 40.00 139 ASN A C 1
ATOM 1110 O O . ASN A 1 139 ? -22.096 7.701 15.825 1.00 40.00 139 ASN A O 1
ATOM 1114 N N . LYS A 1 140 ? -24.330 7.980 15.655 1.00 45.56 140 LYS A N 1
ATOM 1115 C CA . LYS A 1 140 ? -24.463 9.345 15.092 1.00 45.56 140 LYS A CA 1
ATOM 1116 C C . LYS A 1 140 ? -23.799 10.508 15.866 1.00 45.56 140 LYS A C 1
ATOM 1118 O O . LYS A 1 140 ? -24.331 11.610 15.847 1.00 45.56 140 LYS A O 1
ATOM 1123 N N . ASN A 1 141 ? -22.666 10.333 16.549 1.00 45.91 141 ASN A N 1
ATOM 1124 C CA . ASN A 1 141 ? -22.093 11.415 17.372 1.00 45.91 141 ASN A CA 1
ATOM 1125 C C . ASN A 1 141 ? -20.555 11.513 17.421 1.00 45.91 141 ASN A C 1
ATOM 1127 O O . ASN A 1 141 ? -20.011 12.148 18.323 1.00 45.91 141 ASN A O 1
ATOM 1131 N N . SER A 1 142 ? -19.839 10.944 16.449 1.00 47.00 142 SER A N 1
ATOM 1132 C CA . SER A 1 142 ? -18.390 11.170 16.293 1.00 47.00 142 SER A CA 1
ATOM 1133 C C . SER A 1 142 ? -18.105 12.176 15.169 1.00 47.00 142 SER A C 1
ATOM 1135 O O . SER A 1 142 ? -18.842 12.187 14.182 1.00 47.00 142 SER A O 1
ATOM 1137 N N . PRO A 1 143 ? -17.060 13.023 15.278 1.00 54.56 143 PRO A N 1
ATOM 1138 C CA . PRO A 1 143 ? -16.730 13.989 14.233 1.00 54.56 143 PRO A CA 1
ATOM 1139 C C . PRO A 1 143 ? -16.474 13.271 12.904 1.00 54.56 143 PRO A C 1
ATOM 1141 O O . PRO A 1 143 ? -15.625 12.384 12.823 1.00 54.56 143 PRO A O 1
ATOM 1144 N N . LEU A 1 144 ? -17.204 13.675 11.864 1.00 66.19 144 LEU A N 1
ATOM 1145 C CA . LEU A 1 144 ? -17.106 13.117 10.520 1.00 66.19 144 LEU A CA 1
ATOM 1146 C C . LEU A 1 144 ? -15.734 13.466 9.944 1.00 66.19 144 LEU A C 1
ATOM 1148 O O . LEU A 1 144 ? -15.403 14.632 9.705 1.00 66.19 144 LEU A O 1
ATOM 1152 N N . VAL A 1 145 ? -14.904 12.449 9.747 1.00 73.75 145 VAL A N 1
ATOM 1153 C CA . VAL A 1 145 ? -13.602 12.595 9.104 1.00 73.75 145 VAL A CA 1
ATOM 1154 C C . VAL A 1 145 ? -13.790 12.342 7.615 1.00 73.75 145 VAL A C 1
ATOM 1156 O O . VAL A 1 145 ? -14.132 11.237 7.215 1.00 73.75 145 VAL A O 1
ATOM 1159 N N . PHE A 1 146 ? -13.555 13.360 6.787 1.00 77.31 146 PHE A N 1
ATOM 1160 C CA . PHE A 1 146 ? -13.769 13.282 5.341 1.00 77.31 146 PHE A CA 1
ATOM 1161 C C . PHE A 1 146 ? -12.524 13.699 4.562 1.00 77.31 146 PHE A C 1
ATOM 1163 O O . PHE A 1 146 ? -11.734 14.524 5.022 1.00 77.31 146 PHE A O 1
ATOM 1170 N N . ARG A 1 147 ? -12.331 13.153 3.357 1.00 75.56 147 ARG A N 1
ATOM 1171 C CA . ARG A 1 147 ? -11.309 13.648 2.422 1.00 75.56 147 ARG A CA 1
ATOM 1172 C C . ARG A 1 147 ? -11.937 14.683 1.498 1.00 75.56 147 ARG A C 1
ATOM 1174 O O . ARG A 1 147 ? -13.045 14.504 1.005 1.00 75.56 147 ARG A O 1
ATOM 1181 N N . CYS A 1 148 ? -11.236 15.788 1.262 1.00 77.88 148 CYS A N 1
ATOM 1182 C CA . CYS A 1 148 ? -11.710 16.797 0.324 1.00 77.88 148 CYS A CA 1
ATOM 1183 C C . CYS A 1 148 ? -11.763 16.207 -1.102 1.00 77.88 148 CYS A C 1
ATOM 1185 O O . CYS A 1 148 ? -10.725 15.767 -1.591 1.00 77.88 148 CYS A O 1
ATOM 1187 N N . PRO A 1 149 ? -12.899 16.278 -1.818 1.00 78.00 149 PRO A N 1
ATOM 1188 C CA . PRO A 1 149 ? -13.036 15.729 -3.173 1.00 78.00 149 PRO A CA 1
ATOM 1189 C C . PRO A 1 149 ? -12.187 16.455 -4.230 1.00 78.00 149 PRO A C 1
ATOM 1191 O O . PRO A 1 149 ? -12.084 15.998 -5.361 1.00 78.00 149 PRO A O 1
ATOM 1194 N N . ILE A 1 150 ? -11.590 17.599 -3.880 1.00 81.94 150 ILE A N 1
ATOM 1195 C CA . ILE A 1 150 ? -10.771 18.402 -4.796 1.00 81.94 150 ILE A CA 1
ATOM 1196 C C . ILE A 1 150 ? -9.274 18.173 -4.600 1.00 81.94 150 ILE A C 1
ATOM 1198 O O . ILE A 1 150 ? -8.526 18.190 -5.570 1.00 81.94 150 ILE A O 1
ATOM 1202 N N . CYS A 1 151 ? -8.815 17.996 -3.360 1.00 73.50 151 CYS A N 1
ATOM 1203 C CA . CYS A 1 151 ? -7.382 17.899 -3.055 1.00 73.50 151 CYS A CA 1
ATOM 1204 C C . CYS A 1 151 ? -7.002 16.680 -2.212 1.00 73.50 151 CYS A C 1
ATOM 1206 O O . CYS A 1 151 ? -5.882 16.623 -1.720 1.00 73.50 151 CYS A O 1
ATOM 1208 N N . ALA A 1 152 ? -7.941 15.764 -1.964 1.00 75.12 152 ALA A N 1
ATOM 1209 C CA . ALA A 1 152 ? -7.789 14.564 -1.138 1.00 75.12 152 ALA A CA 1
ATOM 1210 C C . ALA A 1 152 ? -7.386 14.797 0.333 1.00 75.12 152 ALA A C 1
ATOM 1212 O O . ALA A 1 152 ? -7.321 13.844 1.112 1.00 75.12 152 ALA A O 1
ATOM 1213 N N . LYS A 1 153 ? -7.181 16.051 0.766 1.00 75.19 153 LYS A N 1
ATOM 1214 C CA . LYS A 1 153 ? -6.761 16.357 2.136 1.00 75.19 153 LYS A CA 1
ATOM 1215 C C . LYS A 1 153 ? -7.817 15.907 3.141 1.00 75.19 153 LYS A C 1
ATOM 1217 O O . LYS A 1 153 ? -8.983 16.283 3.020 1.00 75.19 153 LYS A O 1
ATOM 1222 N N . LYS A 1 154 ? -7.382 15.175 4.167 1.00 79.50 154 LYS A N 1
ATOM 1223 C CA . LYS A 1 154 ? -8.198 14.788 5.322 1.00 79.50 154 LYS A CA 1
ATOM 1224 C C . LYS A 1 154 ? -8.664 16.033 6.082 1.00 79.50 154 LYS A C 1
ATOM 1226 O O . LYS A 1 154 ? -7.878 16.945 6.346 1.00 79.50 154 LYS A O 1
ATOM 1231 N N . GLN A 1 155 ? -9.948 16.090 6.387 1.00 82.44 155 GLN A N 1
ATOM 1232 C CA . GLN A 1 155 ? -10.639 17.170 7.080 1.00 82.44 155 GLN A CA 1
ATOM 1233 C C . GLN A 1 155 ? -11.513 16.569 8.183 1.00 82.44 155 GLN A C 1
ATOM 1235 O O . GLN A 1 155 ? -11.866 15.390 8.138 1.00 82.44 155 GLN A O 1
ATOM 1240 N N . LYS A 1 156 ? -11.856 17.388 9.177 1.00 81.12 156 LYS A N 1
ATOM 1241 C CA . LYS A 1 156 ? -12.801 17.031 10.237 1.00 81.12 156 LYS A CA 1
ATOM 1242 C C . LYS A 1 156 ? -14.009 17.956 10.152 1.00 81.12 156 LYS A C 1
ATOM 1244 O O . LYS A 1 156 ? -13.838 19.167 10.017 1.00 81.12 156 LYS A O 1
ATOM 1249 N N . ALA A 1 157 ? -15.199 17.384 10.240 1.00 75.62 157 ALA A N 1
ATOM 1250 C CA . ALA A 1 157 ? -16.463 18.089 10.355 1.00 75.62 157 ALA A CA 1
ATOM 1251 C C . ALA A 1 157 ? -17.144 17.700 11.670 1.00 75.62 157 ALA A C 1
ATOM 1253 O O . ALA A 1 157 ? -17.162 16.536 12.059 1.00 75.62 157 ALA A O 1
ATOM 1254 N N . GLU A 1 158 ? -17.707 18.686 12.363 1.00 65.56 158 GLU A N 1
ATOM 1255 C CA . GLU A 1 158 ? -18.432 18.461 13.622 1.00 65.56 158 GLU A CA 1
ATOM 1256 C C . GLU A 1 158 ? -19.848 17.905 13.391 1.00 65.56 158 GLU A C 1
ATOM 1258 O O . GLU A 1 158 ? -20.444 17.350 14.306 1.00 65.56 158 GLU A O 1
ATOM 1263 N N . ARG A 1 159 ? -20.397 18.072 12.179 1.00 75.25 159 ARG A N 1
ATOM 1264 C CA . ARG A 1 159 ? -21.738 17.630 11.754 1.00 75.25 159 ARG A CA 1
ATOM 1265 C C . ARG A 1 159 ? -21.861 17.651 10.227 1.00 75.25 159 ARG A C 1
ATOM 1267 O O . ARG A 1 159 ? -20.949 18.121 9.555 1.00 75.25 159 ARG A O 1
ATOM 1274 N N . SER A 1 160 ? -22.990 17.204 9.684 1.00 79.38 160 SER A N 1
ATOM 1275 C CA . SER A 1 160 ? -23.359 17.461 8.288 1.00 79.38 160 SER A CA 1
ATOM 1276 C C . SER A 1 160 ? -23.478 18.970 8.007 1.00 79.38 160 SER A C 1
ATOM 1278 O O . SER A 1 160 ? -23.752 19.777 8.904 1.00 79.38 160 SER A O 1
ATOM 1280 N N . GLY A 1 161 ? -23.216 19.385 6.766 1.00 79.94 161 GLY A N 1
ATOM 1281 C CA . GLY A 1 161 ? -23.250 20.786 6.347 1.00 79.94 161 GLY A CA 1
ATOM 1282 C C . GLY A 1 161 ? -22.106 21.193 5.419 1.00 79.94 161 GLY A C 1
ATOM 1283 O O . GLY A 1 161 ? -21.443 20.366 4.799 1.00 79.94 161 GLY A O 1
ATOM 1284 N N . ARG A 1 162 ? -21.885 22.505 5.296 1.00 78.31 162 ARG A N 1
ATOM 1285 C CA . ARG A 1 162 ? -20.883 23.078 4.385 1.00 78.31 162 ARG A CA 1
ATOM 1286 C C . ARG A 1 162 ? -19.587 23.409 5.106 1.00 78.31 162 ARG A C 1
ATOM 1288 O O . ARG A 1 162 ? -19.580 24.179 6.063 1.00 78.31 162 ARG A O 1
ATOM 1295 N N . PHE A 1 163 ? -18.485 22.914 4.561 1.00 81.62 163 PHE A N 1
ATOM 1296 C CA . PHE A 1 163 ? -17.146 23.053 5.110 1.00 81.62 163 PHE A CA 1
ATOM 1297 C C . PHE A 1 163 ? -16.193 23.615 4.071 1.00 81.62 163 PHE A C 1
ATOM 1299 O O . PHE A 1 163 ? -16.232 23.265 2.895 1.00 81.62 163 PHE A O 1
ATOM 1306 N N . ARG A 1 164 ? -15.295 24.491 4.510 1.00 74.19 164 ARG A N 1
ATOM 1307 C CA . ARG A 1 164 ? -14.201 24.974 3.674 1.00 74.19 164 ARG A CA 1
ATOM 1308 C C . ARG A 1 164 ? -12.982 24.105 3.938 1.00 74.19 164 ARG A C 1
ATOM 1310 O O . ARG A 1 164 ? -12.516 24.058 5.071 1.00 74.19 164 ARG A O 1
ATOM 1317 N N . CYS A 1 165 ? -12.439 23.470 2.903 1.00 78.06 165 CYS A N 1
ATOM 1318 C CA . CYS A 1 165 ? -11.195 22.720 3.034 1.00 78.06 165 CYS A CA 1
ATOM 1319 C C . CYS A 1 165 ? -10.074 23.633 3.558 1.00 78.06 165 CYS A C 1
ATOM 1321 O O . CYS A 1 165 ? -9.821 24.699 2.991 1.00 78.06 165 CYS A O 1
ATOM 1323 N N . SER A 1 166 ? -9.370 23.200 4.605 1.00 79.25 166 SER A N 1
ATOM 1324 C CA . SER A 1 166 ? -8.256 23.949 5.198 1.00 79.25 166 SER A CA 1
ATOM 1325 C C . SER A 1 166 ? -7.061 24.124 4.255 1.00 79.25 166 SER A C 1
ATOM 1327 O O . SER A 1 166 ? -6.264 25.037 4.450 1.00 79.25 166 SER A O 1
ATOM 1329 N N . PHE A 1 167 ? -6.959 23.285 3.219 1.00 80.62 167 PHE A N 1
ATOM 1330 C CA . PHE A 1 167 ? -5.866 23.302 2.251 1.00 80.62 167 PHE A CA 1
ATOM 1331 C C . PHE A 1 167 ? -6.223 24.079 0.977 1.00 80.62 167 PHE A C 1
ATOM 1333 O O . PHE A 1 167 ? -5.692 25.159 0.736 1.00 80.62 167 PHE A O 1
ATOM 1340 N N . CYS A 1 168 ? -7.163 23.576 0.171 1.00 78.38 168 CYS A N 1
ATOM 1341 C CA . CYS A 1 168 ? -7.491 24.179 -1.127 1.00 78.38 168 CYS A CA 1
ATOM 1342 C C . CYS A 1 168 ? -8.575 25.267 -1.051 1.00 78.38 168 CYS A C 1
ATOM 1344 O O . CYS A 1 168 ? -8.923 25.861 -2.069 1.00 78.38 168 CYS A O 1
ATOM 1346 N N . ARG A 1 169 ? -9.140 25.523 0.140 1.00 73.50 169 ARG A N 1
ATOM 1347 C CA . ARG A 1 169 ? -10.243 26.472 0.393 1.00 73.50 169 ARG A CA 1
ATOM 1348 C C . ARG A 1 169 ? -11.541 26.203 -0.374 1.00 73.50 169 ARG A C 1
ATOM 1350 O O . ARG A 1 169 ? -12.448 27.038 -0.300 1.00 73.50 169 ARG A O 1
ATOM 1357 N N . PHE A 1 170 ? -11.645 25.062 -1.054 1.00 76.38 170 PHE A N 1
ATOM 1358 C CA . PHE A 1 170 ? -12.847 24.637 -1.763 1.00 76.38 170 PHE A CA 1
ATOM 1359 C C . PHE A 1 170 ? -13.971 24.297 -0.779 1.00 76.38 170 PHE A C 1
ATOM 1361 O O . PHE A 1 170 ? -13.701 23.825 0.331 1.00 76.38 170 PHE A O 1
ATOM 1368 N N . ILE A 1 171 ? -15.216 24.567 -1.174 1.00 77.19 171 ILE A N 1
ATOM 1369 C CA . ILE A 1 171 ? -16.391 24.293 -0.346 1.00 77.19 171 ILE A CA 1
ATOM 1370 C C . ILE A 1 171 ? -16.855 22.865 -0.612 1.00 77.19 171 ILE A C 1
ATOM 1372 O O . ILE A 1 171 ? -17.126 22.471 -1.744 1.00 77.19 171 ILE A O 1
ATOM 1376 N N . VAL A 1 172 ? -16.932 22.099 0.462 1.00 82.25 172 VAL A N 1
ATOM 1377 C CA . VAL A 1 172 ? -17.368 20.713 0.487 1.00 82.25 172 VAL A CA 1
ATOM 1378 C C . VAL A 1 172 ? -18.669 20.655 1.275 1.00 82.25 172 VAL A C 1
ATOM 1380 O O . VAL A 1 172 ? -18.796 21.318 2.303 1.00 82.25 172 VAL A O 1
ATOM 1383 N N . GLU A 1 173 ? -19.643 19.909 0.781 1.00 80.94 173 GLU A N 1
ATOM 1384 C CA . GLU A 1 173 ? -20.925 19.688 1.446 1.00 80.94 173 GLU A CA 1
ATOM 1385 C C . GLU A 1 173 ? -20.986 18.230 1.898 1.00 80.94 173 GLU A C 1
ATOM 1387 O O . GLU A 1 173 ? -20.642 17.340 1.125 1.00 80.94 173 GLU A O 1
ATOM 1392 N N . ILE A 1 174 ? -21.358 18.017 3.156 1.00 82.75 174 ILE A N 1
ATOM 1393 C CA . ILE A 1 174 ? -21.562 16.696 3.747 1.00 82.75 174 ILE A CA 1
ATOM 1394 C C . ILE A 1 174 ? -23.050 16.571 4.050 1.00 82.75 174 ILE A C 1
ATOM 1396 O O . ILE A 1 174 ? -23.589 17.449 4.734 1.00 82.75 174 ILE A O 1
ATOM 1400 N N . ASP A 1 175 ? -23.714 15.546 3.529 1.00 78.00 175 ASP A N 1
ATOM 1401 C CA . 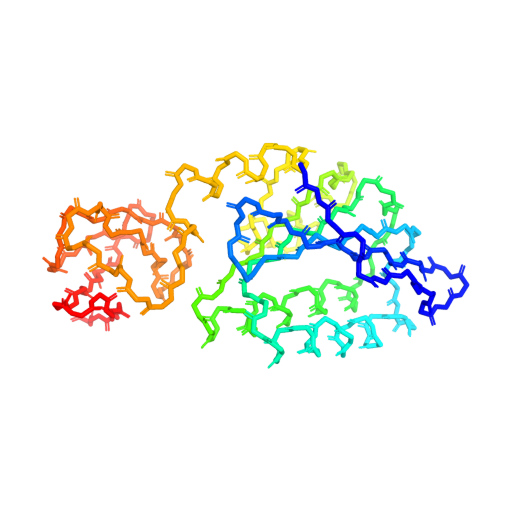ASP A 1 175 ? -25.140 15.323 3.783 1.00 78.00 175 ASP A CA 1
ATOM 1402 C C . ASP A 1 175 ? -25.402 14.619 5.128 1.00 78.00 175 ASP A C 1
ATOM 1404 O O . ASP A 1 175 ? -24.493 14.418 5.937 1.00 78.00 175 ASP A O 1
ATOM 1408 N N . GLU A 1 176 ? -26.672 14.323 5.415 1.00 73.50 176 GLU A N 1
ATOM 1409 C CA . GLU A 1 176 ? -27.083 13.657 6.659 1.00 73.50 176 GLU A CA 1
ATOM 1410 C C . GLU A 1 176 ? -26.644 12.186 6.738 1.00 73.50 176 GLU A C 1
ATOM 1412 O O . GLU A 1 176 ? -26.552 11.651 7.846 1.00 73.50 176 GLU A O 1
ATOM 1417 N N . ASP A 1 177 ? -26.325 11.575 5.596 1.00 68.88 177 ASP A N 1
ATOM 1418 C CA . ASP A 1 177 ? -25.840 10.199 5.469 1.00 68.88 177 ASP A CA 1
ATOM 1419 C C . ASP A 1 177 ? -24.296 10.125 5.505 1.00 68.88 177 ASP A C 1
ATOM 1421 O O . ASP A 1 177 ? -23.717 9.045 5.619 1.00 68.88 177 ASP A O 1
ATOM 1425 N N . GLY A 1 178 ? -23.616 11.278 5.494 1.00 67.25 178 GLY A N 1
ATOM 1426 C CA . GLY A 1 178 ? -22.160 11.398 5.560 1.00 67.25 178 GLY A CA 1
ATOM 1427 C C . GLY A 1 178 ? -21.465 11.389 4.196 1.00 67.25 178 GLY A C 1
ATOM 1428 O O . GLY A 1 178 ? -20.231 11.381 4.153 1.00 67.25 178 GLY A O 1
ATOM 1429 N N . GLU A 1 179 ? -22.212 11.424 3.089 1.00 70.69 179 GLU A N 1
ATOM 1430 C CA . GLU A 1 179 ? -21.648 11.528 1.746 1.00 70.69 179 GLU A CA 1
ATOM 1431 C C . GLU A 1 179 ? -21.083 12.930 1.489 1.00 70.69 179 GLU A C 1
ATOM 1433 O O . GLU A 1 179 ? -21.602 13.949 1.950 1.00 70.69 179 GLU A O 1
ATOM 1438 N N . VAL A 1 180 ? -19.974 12.983 0.746 1.00 78.31 180 VAL A N 1
ATOM 1439 C CA . VAL A 1 180 ? -19.133 14.175 0.603 1.00 78.31 180 VAL A CA 1
ATOM 1440 C C . VAL A 1 180 ? -19.148 14.654 -0.843 1.00 78.31 180 VAL A C 1
ATOM 1442 O O . VAL A 1 180 ? -18.627 13.991 -1.739 1.00 78.31 180 VAL A O 1
ATOM 1445 N N . PHE A 1 181 ? -19.655 15.864 -1.069 1.00 78.00 181 PHE A N 1
ATOM 1446 C CA . PHE A 1 181 ? -19.825 16.432 -2.403 1.00 78.00 181 PHE A CA 1
ATOM 1447 C C . PHE A 1 181 ? -19.026 17.720 -2.596 1.00 78.00 181 PHE A C 1
ATOM 1449 O O . PHE A 1 181 ? -18.945 18.586 -1.721 1.00 78.00 181 PHE A O 1
ATOM 1456 N N . ALA A 1 182 ? -18.478 17.888 -3.800 1.00 68.94 182 ALA A N 1
ATOM 1457 C CA . ALA A 1 182 ? -17.955 19.166 -4.264 1.00 68.94 182 ALA A CA 1
ATOM 1458 C C . ALA A 1 182 ? -19.099 19.999 -4.862 1.00 68.94 182 ALA A C 1
ATOM 1460 O O . ALA A 1 182 ? -19.686 19.614 -5.874 1.00 68.94 182 ALA A O 1
ATOM 1461 N N . ARG A 1 183 ? -19.394 21.166 -4.283 1.00 61.34 183 ARG A N 1
ATOM 1462 C CA . ARG A 1 183 ? -20.326 22.146 -4.866 1.00 61.34 183 ARG A CA 1
ATOM 1463 C C . ARG A 1 183 ? -19.542 23.341 -5.405 1.00 61.34 183 ARG A C 1
ATOM 1465 O O . ARG A 1 183 ? -18.635 23.828 -4.735 1.00 61.34 183 ARG A O 1
ATOM 1472 N N . ARG A 1 184 ? -19.881 23.772 -6.625 1.00 53.38 184 ARG A N 1
ATOM 1473 C CA . ARG A 1 184 ? -19.384 25.028 -7.212 1.00 53.38 184 ARG A CA 1
ATOM 1474 C C . ARG A 1 184 ? -19.940 26.239 -6.478 1.00 53.38 184 ARG A C 1
ATOM 1476 O O . ARG A 1 184 ? -21.131 26.184 -6.097 1.00 53.38 184 ARG A O 1
#

Sequence (184 aa):
DTVLLENYKINDTMSVRTEEINQIARSLILRISGQIDFDNAWPFLDRVNSFIAKGYIMLILDCTDVNYISSSGIGALVSIEKELLSRNGTMVLVGLRQKVFDLFDLLGFRDHFDYNNTVEEAVGVYCENNYCLDDDEINKNSPLVFRCPICAKKQKAERSGRFRCSFCRFIVEIDEDGEVFARR

Radius of gyration: 17.06 Å; Cα contacts (8 Å, |Δi|>4): 326; chains: 1; bounding box: 43×42×31 Å

Foldseek 3Di:
DWAWDDWDALDPFKIWTKIHDPLFPLAIEIEIAGEADPSRLVVVLVVLVVSVVVRNLEYEYECLRYPYYDPSNVVSVLVSQVSSVVVVGAYEYENDDPVRQVVCVVVVNVQVHHYDHDPVVVVVVCSVQPSRDDPPDPPQADWQWDQAPVRRDIDTHRAFAWDQPPPPRFIWGADNVGDIDGDD